Protein AF-A0A956D311-F1 (afdb_monomer_lite)

Foldseek 3Di:
DDDDDDDDDDDDDDDDDDDDDDDDDDPDDPPDPDDDDPDPPPDPPQPDPVNLVVLLVVLLVVLVCLQPDDPDDPPPPPDDDPVVVVVVVVVVVVVVVVVVVVVVPQDDQPVVLLVQQLVLLLVLLCVCLPPVNLVVLLVLLVVLLVVLLVVLLCCLLPVQVPPPPPDRDDDPDPLSVVLVVCVVCVVVVLVCLVPPDDPDVVVSVVVVVVSVVSSVVSSVVVVVVCVVVSVLLSVLSSVQSNCCSHPNCSVCSSVLSSQLCVQLVQSGPDPDSQAREAVSVVSSLSRNLSSVLSSCSVRRLVSSLVVQVVPDDDDPSVNVSSSRSNSSSSSSVSVVVVVQVSCVVVRRYDHDPCSPPNPVDD

Radius of gyration: 32.65 Å; chains: 1; bounding box: 110×87×73 Å

Sequence (362 aa):
MRQPPPPPSGKRRVPPPPPRGSIPRMPAPPPKPSQPPPEPSAGPLLVSTRGKLQVASAALALRREQVAATVRYYGADQQTNAELDAITAAVVAELQQLQLVGEERRASIVPDVEIELIQSLRELLEKLFSPKRRGFVERKIRDIQRRITQLFFNSELYYQLALESGRVESAEWPEQALYYAVKIHEQTILDELSTMPMADESIRERALDTWHAYTRRLRTDFLSRTTPELERLLGIYRDVLADFFFDGFGRGLGEFCWKVVKESRVAQGHELGYKIKSDRFPAFREAFDKHFLESLVFQVQEPITKRAAESDRFRDATSRFVSDPQIHSEICTVINDAVYDYLHGEGFLDLPSDWRHLLSRF

Secondary structure (DSSP, 8-state):
--PPPPPPPPPPPPPPPPP------PPPPPPPP-PPPPP-----TTSSHHHHHHHHHHHHHHHHHHHH-----TT--S---HHHHHHHHHHHHHHHHHHHHHGGG-----HHHHHHHHHHHHHHHHHHTSGGGHHHHHHHHHHHHHHHHHHHHHHHHHTTTS-TTS-PPPPSSHHHHHHHHHHHTHHHHHHHHHHS--S-HHHHHHHHHHHHHHHHHHHHHHHHHHHHHHHHHHHHHHHHHHHIIIIIHHHHHHHHHHHHHHHHTTTTT-SSTT-B-TTTHHHHHHHHHHHHHHHHHHHHHHHHHHHHHHSS---HHHHHHTT-HHHHHHHHHHHHHHHHHHHHHTTSBPPPTTTTTTTT--

Structure (mmCIF, N/CA/C/O backbone):
data_AF-A0A956D311-F1
#
_entry.id   AF-A0A956D311-F1
#
loop_
_atom_site.group_PDB
_atom_site.id
_atom_site.type_symbol
_atom_site.label_atom_id
_atom_site.label_alt_id
_atom_site.label_comp_id
_atom_site.label_asym_id
_atom_site.label_entity_id
_atom_site.label_seq_id
_atom_site.pdbx_PDB_ins_code
_atom_site.Cartn_x
_atom_site.Cartn_y
_atom_site.Cartn_z
_atom_site.occupancy
_atom_site.B_iso_or_equiv
_atom_site.auth_seq_id
_atom_site.auth_comp_id
_atom_site.auth_asym_id
_atom_site.auth_atom_id
_atom_site.pdbx_PDB_model_num
ATOM 1 N N . MET A 1 1 ? 70.443 60.168 -4.298 1.00 42.84 1 MET A N 1
ATOM 2 C CA . MET A 1 1 ? 69.852 60.211 -5.652 1.00 42.84 1 MET A CA 1
ATOM 3 C C . MET A 1 1 ? 68.556 59.412 -5.631 1.00 42.84 1 MET A C 1
ATOM 5 O O . MET A 1 1 ? 68.607 58.210 -5.416 1.00 42.84 1 MET A O 1
ATOM 9 N N . ARG A 1 2 ? 67.404 60.086 -5.721 1.00 42.28 2 ARG A N 1
ATOM 10 C CA . ARG A 1 2 ? 66.056 59.492 -5.734 1.00 42.28 2 ARG A CA 1
ATOM 11 C C . ARG A 1 2 ? 65.357 59.980 -7.007 1.00 42.28 2 ARG A C 1
ATOM 13 O O . ARG A 1 2 ? 65.344 61.184 -7.246 1.00 42.28 2 ARG A O 1
ATOM 20 N N . GLN A 1 3 ? 64.865 59.053 -7.827 1.00 52.38 3 GLN A N 1
ATOM 21 C CA . GLN A 1 3 ? 64.168 59.328 -9.089 1.00 52.38 3 GLN A CA 1
ATOM 22 C C . GLN A 1 3 ? 62.718 59.790 -8.836 1.00 52.38 3 GLN A C 1
ATOM 24 O O . GLN A 1 3 ? 62.035 59.163 -8.023 1.00 52.38 3 GLN A O 1
ATOM 29 N N . PRO A 1 4 ? 62.232 60.839 -9.525 1.00 65.75 4 PRO A N 1
ATOM 30 C CA . PRO A 1 4 ? 60.811 61.176 -9.612 1.00 65.75 4 PRO A CA 1
ATOM 31 C C . PRO A 1 4 ? 60.117 60.562 -10.859 1.00 65.75 4 PRO A C 1
ATOM 33 O O . PRO A 1 4 ? 60.798 60.111 -11.782 1.00 65.75 4 PRO A O 1
ATOM 36 N N . PRO A 1 5 ? 58.768 60.496 -10.861 1.00 65.56 5 PRO A N 1
ATOM 37 C CA . PRO A 1 5 ? 57.965 59.511 -11.603 1.00 65.56 5 PRO A CA 1
ATOM 38 C C . PRO A 1 5 ? 57.588 59.916 -13.046 1.00 65.56 5 PRO A C 1
ATOM 40 O O . PRO A 1 5 ? 57.641 61.100 -13.385 1.00 65.56 5 PRO A O 1
ATOM 43 N N . PRO A 1 6 ? 57.147 58.957 -13.891 1.00 69.88 6 PRO A N 1
ATOM 44 C CA . PRO A 1 6 ? 56.675 59.240 -15.246 1.00 69.88 6 PRO A CA 1
ATOM 45 C C . PRO A 1 6 ? 55.213 59.759 -15.303 1.00 69.88 6 PRO A C 1
ATOM 47 O O . PRO A 1 6 ? 54.388 59.379 -14.468 1.00 69.88 6 PRO A O 1
ATOM 50 N N . PRO A 1 7 ? 54.878 60.610 -16.299 1.00 68.50 7 PRO A N 1
ATOM 51 C CA . PRO A 1 7 ? 53.566 61.251 -16.468 1.00 68.50 7 PRO A CA 1
ATOM 52 C C . PRO A 1 7 ? 52.492 60.364 -17.149 1.00 68.50 7 PRO A C 1
ATOM 54 O O . PRO A 1 7 ? 52.823 59.366 -17.792 1.00 68.50 7 PRO A O 1
ATOM 57 N N . PRO A 1 8 ? 51.195 60.731 -17.029 1.00 58.88 8 PRO A N 1
ATOM 58 C CA . PRO A 1 8 ? 50.058 59.875 -17.377 1.00 58.88 8 PRO A CA 1
ATOM 59 C C . PRO A 1 8 ? 49.783 59.746 -18.884 1.00 58.88 8 PRO A C 1
ATOM 61 O O . PRO A 1 8 ? 49.902 60.691 -19.663 1.00 58.88 8 PRO A O 1
ATOM 64 N N . SER A 1 9 ? 49.344 58.547 -19.269 1.00 55.06 9 SER A N 1
ATOM 65 C CA . SER A 1 9 ? 49.035 58.115 -20.633 1.00 55.06 9 SER A CA 1
ATOM 66 C C . SER A 1 9 ? 47.827 58.852 -21.229 1.00 55.06 9 SER A C 1
ATOM 68 O O . SER A 1 9 ? 46.716 58.813 -20.701 1.00 55.06 9 SER A O 1
ATOM 70 N N . GLY A 1 10 ? 48.057 59.517 -22.363 1.00 45.81 10 GLY A N 1
ATOM 71 C CA . GLY A 1 10 ? 47.062 60.275 -23.115 1.00 45.81 10 GLY A CA 1
ATOM 72 C C . GLY A 1 10 ? 46.008 59.412 -23.819 1.00 45.81 10 GLY A C 1
ATOM 73 O O . GLY A 1 10 ? 46.288 58.351 -24.375 1.00 45.81 10 GLY A O 1
ATOM 74 N N . LYS A 1 11 ? 44.778 59.934 -23.822 1.00 42.53 11 LYS A N 1
ATOM 75 C CA . LYS A 1 11 ? 43.581 59.420 -24.499 1.00 42.53 11 LYS A CA 1
ATOM 76 C C . LYS A 1 11 ? 43.788 59.369 -26.023 1.00 42.53 11 LYS A C 1
ATOM 78 O O . LYS A 1 11 ? 43.946 60.414 -26.654 1.00 42.53 11 LYS A O 1
ATOM 83 N N . ARG A 1 12 ? 43.719 58.180 -26.634 1.00 44.22 12 ARG A N 1
ATOM 84 C CA . ARG A 1 12 ? 43.615 58.024 -28.098 1.00 44.22 12 ARG A CA 1
ATOM 85 C C . ARG A 1 12 ? 42.151 58.120 -28.538 1.00 44.22 12 ARG A C 1
ATOM 87 O O . ARG A 1 12 ? 41.299 57.378 -28.062 1.00 44.22 12 ARG A O 1
ATOM 94 N N . ARG A 1 13 ? 41.889 59.067 -29.444 1.00 44.75 13 ARG A N 1
ATOM 95 C CA . ARG A 1 13 ? 40.615 59.296 -30.142 1.00 44.75 13 ARG A CA 1
ATOM 96 C C . ARG A 1 13 ? 40.319 58.152 -31.121 1.00 44.75 13 ARG A C 1
ATOM 98 O O . ARG A 1 13 ? 41.200 57.765 -31.883 1.00 44.75 13 ARG A O 1
ATOM 105 N N . VAL A 1 14 ? 39.074 57.682 -31.128 1.00 59.88 14 VAL A N 1
ATOM 106 C CA . VAL A 1 14 ? 38.505 56.772 -32.138 1.00 59.88 14 VAL A CA 1
ATOM 107 C C . VAL A 1 14 ? 37.808 57.623 -33.221 1.00 59.88 14 VAL A C 1
ATOM 109 O O . VAL A 1 14 ? 37.164 58.611 -32.859 1.00 59.88 14 VAL A O 1
ATOM 112 N N . PRO A 1 15 ? 37.960 57.315 -34.525 1.00 61.69 15 PRO A N 1
ATOM 113 C CA . PRO A 1 15 ? 37.372 58.093 -35.621 1.00 61.69 15 PRO A CA 1
ATOM 114 C C . PRO A 1 15 ? 35.848 57.886 -35.777 1.00 61.69 15 PRO A C 1
ATOM 116 O O . PRO A 1 15 ? 35.324 56.855 -35.352 1.00 61.69 15 PRO A O 1
ATOM 119 N N . PRO A 1 16 ? 35.128 58.855 -36.381 1.00 64.88 16 PRO A N 1
ATOM 120 C CA . PRO A 1 16 ? 33.672 58.816 -36.530 1.00 64.88 16 PRO A CA 1
ATOM 121 C C . PRO A 1 16 ? 33.200 57.857 -37.646 1.00 64.88 16 PRO A C 1
ATOM 123 O O . PRO A 1 16 ? 33.918 57.659 -38.628 1.00 64.88 16 PRO A O 1
ATOM 126 N N . PRO A 1 17 ? 31.984 57.286 -37.528 1.00 62.75 17 PRO A N 1
ATOM 127 C CA . PRO A 1 17 ? 31.410 56.385 -38.526 1.00 62.75 17 PRO A CA 1
ATOM 128 C C . PRO A 1 17 ? 30.839 57.122 -39.762 1.00 62.75 17 PRO A C 1
ATOM 130 O O . PRO A 1 17 ? 30.476 58.298 -39.664 1.00 62.75 17 PRO A O 1
ATOM 133 N N . PRO A 1 18 ? 30.735 56.438 -40.921 1.00 62.19 18 PRO A N 1
ATOM 134 C CA . PRO A 1 18 ? 30.270 57.011 -42.188 1.00 62.19 18 PRO A CA 1
ATOM 135 C C . PRO A 1 18 ? 28.744 57.270 -42.256 1.00 62.19 18 PRO A C 1
ATOM 137 O O . PRO A 1 18 ? 27.991 56.796 -41.400 1.00 62.19 18 PRO A O 1
ATOM 140 N N . PRO A 1 19 ? 28.267 58.027 -43.271 1.00 48.47 19 PRO A N 1
ATOM 141 C CA . PRO A 1 19 ? 26.902 58.553 -43.345 1.00 48.47 19 PRO A CA 1
ATOM 142 C C . PRO A 1 19 ? 25.836 57.486 -43.635 1.00 48.47 19 PRO A C 1
ATOM 144 O O . PRO A 1 19 ? 26.050 56.549 -44.402 1.00 48.47 19 PRO A O 1
ATOM 147 N N . ARG A 1 20 ? 24.648 57.687 -43.049 1.00 45.69 20 ARG A N 1
ATOM 148 C CA . ARG A 1 20 ? 23.442 56.859 -43.209 1.00 45.69 20 ARG A CA 1
ATOM 149 C C . ARG A 1 20 ? 22.930 56.870 -44.654 1.00 45.69 20 ARG A C 1
ATOM 151 O O . ARG A 1 20 ? 22.361 57.864 -45.096 1.00 45.69 20 ARG A O 1
ATOM 158 N N . GLY A 1 21 ? 23.051 55.734 -45.336 1.00 38.62 21 GLY A N 1
ATOM 159 C CA . GLY A 1 21 ? 22.225 55.407 -46.496 1.00 38.62 21 GLY A CA 1
ATOM 160 C C . GLY A 1 21 ? 20.787 55.111 -46.061 1.00 38.62 21 GLY A C 1
ATOM 161 O O . GLY A 1 21 ? 20.548 54.338 -45.133 1.00 38.62 21 GLY A O 1
ATOM 162 N N . SER A 1 22 ? 19.833 55.765 -46.710 1.00 46.62 22 SER A N 1
ATOM 163 C CA . SER A 1 22 ? 18.390 55.584 -46.569 1.00 46.62 22 SER A CA 1
ATOM 164 C C . SER A 1 22 ? 17.959 54.220 -47.117 1.00 46.62 22 SER A C 1
ATOM 166 O O . SER A 1 22 ? 17.864 54.023 -48.326 1.00 46.62 22 SER A O 1
ATOM 168 N N . ILE A 1 23 ? 17.677 53.277 -46.216 1.00 47.16 23 ILE A N 1
ATOM 169 C CA . ILE A 1 23 ? 17.056 51.988 -46.549 1.00 47.16 23 ILE A CA 1
ATOM 170 C C . ILE A 1 23 ? 15.525 52.186 -46.597 1.00 47.16 23 ILE A C 1
ATOM 172 O O . ILE A 1 23 ? 14.978 52.830 -45.694 1.00 47.16 23 ILE A O 1
ATOM 176 N N . PRO A 1 24 ? 14.814 51.658 -47.613 1.00 41.78 24 PRO A N 1
ATOM 177 C CA . PRO A 1 24 ? 13.357 51.716 -47.693 1.00 41.78 24 PRO A CA 1
ATOM 178 C C . PRO A 1 24 ? 12.693 51.078 -46.465 1.00 41.78 24 PRO A C 1
ATOM 180 O O . PRO A 1 24 ? 13.077 49.993 -46.031 1.00 41.78 24 PRO A O 1
ATOM 183 N N . ARG A 1 25 ? 11.675 51.752 -45.914 1.00 44.81 25 ARG A N 1
ATOM 184 C CA . ARG A 1 25 ? 10.810 51.246 -44.835 1.00 44.81 25 ARG A CA 1
ATOM 185 C C . ARG A 1 25 ? 10.210 49.896 -45.249 1.00 44.81 25 ARG A C 1
ATOM 187 O O . ARG A 1 25 ? 9.309 49.857 -46.083 1.00 44.81 25 ARG A O 1
ATOM 194 N N . MET A 1 26 ? 10.675 48.807 -44.642 1.00 43.97 26 MET A N 1
ATOM 195 C CA . MET A 1 26 ? 9.924 47.552 -44.633 1.00 43.97 26 MET A CA 1
ATOM 196 C C . MET A 1 26 ? 8.645 47.730 -43.794 1.00 43.97 26 MET A C 1
ATOM 198 O O . MET A 1 26 ? 8.675 48.457 -42.793 1.00 43.97 26 MET A O 1
ATOM 202 N N . PRO A 1 27 ? 7.525 47.092 -44.174 1.00 50.19 27 PRO A N 1
ATOM 203 C CA . PRO A 1 27 ? 6.330 47.056 -43.342 1.00 50.19 27 PRO A CA 1
ATOM 204 C C . PRO A 1 27 ? 6.633 46.348 -42.014 1.00 50.19 27 PRO A C 1
ATOM 206 O O . PRO A 1 27 ? 7.456 45.434 -41.955 1.00 50.19 27 PRO A O 1
ATOM 209 N N . ALA A 1 28 ? 5.992 46.813 -40.939 1.00 51.72 28 ALA A N 1
ATOM 210 C CA . ALA A 1 28 ? 6.166 46.266 -39.599 1.00 51.72 28 ALA A CA 1
ATOM 211 C C . ALA A 1 28 ? 5.891 44.748 -39.579 1.00 51.72 28 ALA A C 1
ATOM 213 O O . ALA A 1 28 ? 4.950 44.301 -40.242 1.00 51.72 28 ALA A O 1
ATOM 214 N N . PRO A 1 29 ? 6.669 43.950 -38.825 1.00 50.81 29 PRO A N 1
ATOM 215 C CA . PRO A 1 29 ? 6.334 42.550 -38.616 1.00 50.81 29 PRO A CA 1
ATOM 216 C C . PRO A 1 29 ? 4.974 42.447 -37.904 1.00 50.81 29 PRO A C 1
ATOM 218 O O . PRO A 1 29 ? 4.658 43.310 -37.076 1.00 50.81 29 PRO A O 1
ATOM 221 N N . PRO A 1 30 ? 4.164 41.417 -38.207 1.00 57.75 30 PRO A N 1
ATOM 222 C CA . PRO A 1 30 ? 2.898 41.201 -37.519 1.00 57.75 30 PRO A CA 1
ATOM 223 C C . PRO A 1 30 ? 3.132 41.070 -36.004 1.00 57.75 30 PRO A C 1
ATOM 225 O O . PRO A 1 30 ? 4.201 40.605 -35.586 1.00 57.75 30 PRO A O 1
ATOM 228 N N . PRO A 1 31 ? 2.163 41.489 -35.167 1.00 46.50 31 PRO A N 1
ATOM 229 C CA . PRO A 1 31 ? 2.279 41.358 -33.722 1.00 46.50 31 PRO A CA 1
ATOM 230 C C . PRO A 1 31 ? 2.568 39.896 -33.374 1.00 46.50 31 PRO A C 1
ATOM 232 O O . PRO A 1 31 ? 1.908 38.987 -33.880 1.00 46.50 31 PRO A O 1
ATOM 235 N N . LYS A 1 32 ? 3.586 39.675 -32.531 1.00 45.19 32 LYS A N 1
ATOM 236 C CA . LYS A 1 32 ? 3.871 38.349 -31.972 1.00 45.19 32 LYS A CA 1
ATOM 237 C C . LYS A 1 32 ? 2.566 37.789 -31.391 1.00 45.19 32 LYS A C 1
ATOM 239 O O . LYS A 1 32 ? 1.888 38.542 -30.687 1.00 45.19 32 LYS A O 1
ATOM 244 N N . PRO A 1 33 ? 2.221 36.513 -31.646 1.00 42.72 33 PRO A N 1
ATOM 245 C CA . PRO A 1 33 ? 1.111 35.876 -30.958 1.00 42.72 33 PRO A CA 1
ATOM 246 C C . PRO A 1 33 ? 1.317 36.070 -29.461 1.00 42.72 33 PRO A C 1
ATOM 248 O O . PRO A 1 33 ? 2.409 35.799 -28.951 1.00 42.72 33 PRO A O 1
ATOM 251 N N . SER A 1 34 ? 0.299 36.602 -28.791 1.00 42.94 34 SER A N 1
ATOM 252 C CA . SER A 1 34 ? 0.241 36.713 -27.341 1.00 42.94 34 SER A CA 1
ATOM 253 C C . SER A 1 34 ? 0.685 35.377 -26.763 1.00 42.94 34 SER A C 1
ATOM 255 O O . SER A 1 34 ? 0.052 34.356 -27.039 1.00 42.94 34 SER A O 1
ATOM 257 N N . GLN A 1 35 ? 1.801 35.363 -26.029 1.00 42.56 35 GLN A N 1
ATOM 258 C CA . GLN A 1 35 ? 2.162 34.180 -25.261 1.00 42.56 35 GLN A CA 1
ATOM 259 C C . GLN A 1 35 ? 0.936 33.818 -24.415 1.00 42.56 35 GLN A C 1
ATOM 261 O O . GLN A 1 35 ? 0.403 34.709 -23.740 1.00 42.56 35 GLN A O 1
ATOM 266 N N . PRO A 1 36 ? 0.447 32.567 -24.478 1.00 46.00 36 PRO A N 1
ATOM 267 C CA . PRO A 1 36 ? -0.538 32.118 -23.513 1.00 46.00 36 PRO A CA 1
ATOM 268 C C . PRO A 1 36 ? 0.027 32.380 -22.110 1.00 46.00 36 PRO A C 1
ATOM 270 O O . PRO A 1 36 ? 1.253 32.348 -21.934 1.00 46.00 36 PRO A O 1
ATOM 273 N N . PRO A 1 37 ? -0.836 32.715 -21.132 1.00 44.25 37 PRO A N 1
ATOM 274 C CA . PRO A 1 37 ? -0.391 32.933 -19.763 1.00 44.25 37 PRO A CA 1
ATOM 275 C C . PRO A 1 37 ? 0.499 31.758 -19.347 1.00 44.25 37 PRO A C 1
ATOM 277 O O . PRO A 1 37 ? 0.196 30.631 -19.748 1.00 44.25 37 PRO A O 1
ATOM 280 N N . PRO A 1 38 ? 1.600 32.005 -18.612 1.00 40.41 38 PRO A N 1
ATOM 281 C CA . PRO A 1 38 ? 2.460 30.925 -18.163 1.00 40.41 38 PRO A CA 1
ATOM 282 C C . PRO A 1 38 ? 1.574 29.884 -17.488 1.00 40.41 38 PRO A C 1
ATOM 284 O O . PRO A 1 38 ? 0.851 30.203 -16.539 1.00 40.41 38 PRO A O 1
ATOM 287 N N . GLU A 1 39 ? 1.587 28.667 -18.036 1.00 45.22 39 GLU A N 1
ATOM 288 C CA . GLU A 1 39 ? 1.006 27.516 -17.365 1.00 45.22 39 GLU A CA 1
ATOM 289 C C . GLU A 1 39 ? 1.539 27.520 -15.931 1.00 45.22 39 GLU A C 1
ATOM 291 O O . GLU A 1 39 ? 2.726 27.813 -15.723 1.00 45.22 39 GLU A O 1
ATOM 296 N N . PRO A 1 40 ? 0.675 27.290 -14.928 1.00 39.81 40 PRO A N 1
ATOM 297 C CA . PRO A 1 40 ? 1.118 27.268 -13.552 1.00 39.81 40 PRO A CA 1
ATOM 298 C C . PRO A 1 40 ? 2.244 26.247 -13.458 1.00 39.81 40 PRO A C 1
ATOM 300 O O . PRO A 1 40 ? 2.045 25.062 -13.719 1.00 39.81 40 PRO A O 1
ATOM 303 N N . SER A 1 41 ? 3.436 26.750 -13.132 1.00 38.31 41 SER A N 1
ATOM 304 C CA . SER A 1 41 ? 4.603 25.945 -12.815 1.00 38.31 41 SER A CA 1
ATOM 305 C C . SER A 1 41 ? 4.142 24.797 -11.925 1.00 38.31 41 SER A C 1
ATOM 307 O O . SER A 1 41 ? 3.517 25.045 -10.888 1.00 38.31 41 SER A O 1
ATOM 309 N N . ALA A 1 42 ? 4.386 23.562 -12.361 1.00 40.62 42 ALA A N 1
ATOM 310 C CA . ALA A 1 42 ? 4.113 22.351 -11.605 1.00 40.62 42 ALA A CA 1
ATOM 311 C C . ALA A 1 42 ? 5.053 22.297 -10.387 1.00 40.62 42 ALA A C 1
ATOM 313 O O . ALA A 1 42 ? 5.994 21.516 -10.323 1.00 40.62 42 ALA A O 1
ATOM 314 N N . GLY A 1 43 ? 4.826 23.191 -9.427 1.00 39.53 43 GLY A N 1
ATOM 315 C CA . GLY A 1 43 ? 5.274 23.026 -8.057 1.00 39.53 43 GLY A CA 1
ATOM 316 C C . GLY A 1 43 ? 4.446 21.930 -7.382 1.00 39.53 43 GLY A C 1
ATOM 317 O O . GLY A 1 43 ? 3.381 21.565 -7.886 1.00 39.53 43 GLY A O 1
ATOM 318 N N . PRO A 1 44 ? 4.905 21.389 -6.243 1.00 44.81 44 PRO A N 1
ATOM 319 C CA . PRO A 1 44 ? 4.249 20.265 -5.591 1.00 44.81 44 PRO A CA 1
ATOM 320 C C . PRO A 1 44 ? 2.819 20.655 -5.190 1.00 44.81 44 PRO A C 1
ATOM 322 O O . PRO A 1 44 ? 2.593 21.399 -4.237 1.00 44.81 44 PRO A O 1
ATOM 325 N N . LEU A 1 45 ? 1.840 20.134 -5.931 1.00 47.09 45 LEU A N 1
ATOM 326 C CA . LEU A 1 45 ? 0.402 20.412 -5.816 1.00 47.09 45 LEU A CA 1
ATOM 327 C C . LEU A 1 45 ? -0.238 19.932 -4.491 1.00 47.09 45 LEU A C 1
ATOM 329 O O . LEU A 1 45 ? -1.449 20.041 -4.305 1.00 47.09 45 LEU A O 1
ATOM 333 N N . LEU A 1 46 ? 0.543 19.406 -3.544 1.00 52.78 46 LEU A N 1
ATOM 334 C CA . LEU A 1 46 ? 0.050 18.479 -2.514 1.00 52.78 46 LEU A CA 1
ATOM 335 C C . LEU A 1 46 ? -0.035 19.041 -1.098 1.00 52.78 46 LEU A C 1
ATOM 337 O O . LEU A 1 46 ? -0.406 18.318 -0.176 1.00 52.78 46 LEU A O 1
ATOM 341 N N . VAL A 1 47 ? 0.258 20.326 -0.902 1.00 57.34 47 VAL A N 1
ATOM 342 C CA . VAL A 1 47 ? 0.217 20.924 0.446 1.00 57.34 47 VAL A CA 1
ATOM 343 C C . VAL A 1 47 ? -1.174 21.481 0.796 1.00 57.34 47 VAL A C 1
ATOM 345 O O . VAL A 1 47 ? -1.468 21.747 1.957 1.00 57.34 47 VAL A O 1
ATOM 348 N N . SER A 1 48 ? -2.088 21.618 -0.173 1.00 75.88 48 SER A N 1
ATOM 349 C CA . SER A 1 48 ? -3.441 22.124 0.108 1.00 75.88 48 SER A CA 1
ATOM 350 C C . SER A 1 48 ? -4.371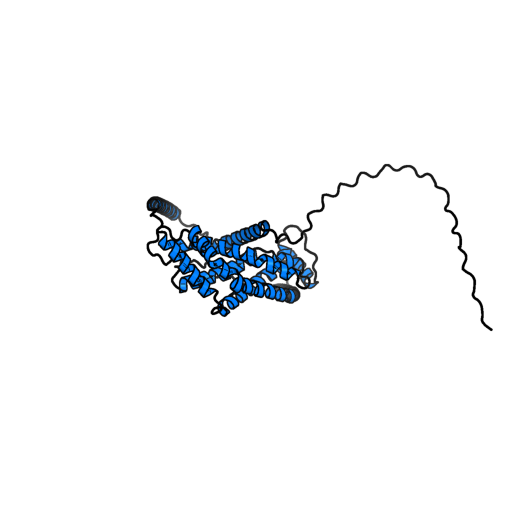 21.040 0.672 1.00 75.88 48 SER A C 1
ATOM 352 O O . SER A 1 48 ? -4.359 19.896 0.217 1.00 75.88 48 SER A O 1
ATOM 354 N N . THR A 1 49 ? -5.258 21.409 1.606 1.00 75.12 49 THR A N 1
ATOM 355 C CA . THR A 1 49 ? -6.317 20.526 2.142 1.00 75.12 49 THR A CA 1
ATOM 356 C C . THR A 1 49 ? -7.151 19.886 1.030 1.00 75.12 49 THR A C 1
ATOM 358 O O . THR A 1 49 ? -7.486 18.707 1.099 1.00 75.12 49 THR A O 1
ATOM 361 N N . ARG A 1 50 ? -7.442 20.645 -0.036 1.00 73.12 50 ARG A N 1
ATOM 362 C CA . ARG A 1 50 ? -8.163 20.149 -1.216 1.00 73.12 50 ARG A CA 1
ATOM 363 C C . ARG A 1 50 ? -7.378 19.059 -1.952 1.00 73.12 50 ARG A C 1
ATOM 365 O O . ARG A 1 50 ? -7.978 18.069 -2.351 1.00 73.12 50 ARG A O 1
ATOM 372 N N . GLY A 1 51 ? -6.063 19.222 -2.096 1.00 72.56 51 GLY A N 1
ATOM 373 C CA . GLY A 1 51 ? -5.187 18.209 -2.689 1.00 72.56 51 GLY A CA 1
ATOM 374 C C . GLY A 1 51 ? -5.144 16.926 -1.857 1.00 72.56 51 GLY A C 1
ATOM 375 O O . GLY A 1 51 ? -5.322 15.841 -2.400 1.00 72.56 51 GLY A O 1
ATOM 376 N N . LYS A 1 52 ? -5.024 17.041 -0.527 1.00 77.38 52 LYS A N 1
ATOM 377 C CA . LYS A 1 52 ? -5.067 15.880 0.384 1.00 77.38 52 LYS A CA 1
ATOM 378 C C . LYS A 1 52 ? -6.386 15.102 0.267 1.00 77.38 52 LYS A C 1
ATOM 380 O O . LYS A 1 52 ? -6.363 13.878 0.188 1.00 77.38 52 LYS A O 1
ATOM 385 N N . LEU A 1 53 ? -7.524 15.798 0.170 1.00 80.88 53 LEU A N 1
ATOM 386 C CA . LEU A 1 53 ? -8.828 15.158 -0.053 1.00 80.88 53 LEU A CA 1
ATOM 387 C C . LEU A 1 53 ? -8.906 14.428 -1.400 1.00 80.88 53 LEU A C 1
ATOM 389 O O . LEU A 1 53 ? -9.468 13.341 -1.459 1.00 80.88 53 LEU A O 1
ATOM 393 N N . GLN A 1 54 ? -8.327 14.991 -2.464 1.00 80.38 54 GLN A N 1
ATOM 394 C CA . GLN A 1 54 ? -8.286 14.340 -3.779 1.00 80.38 54 GLN A CA 1
ATOM 395 C C . GLN A 1 54 ? -7.438 13.062 -3.764 1.00 80.38 54 GLN A C 1
ATOM 397 O O . GLN A 1 54 ? -7.855 12.043 -4.315 1.00 80.38 54 GLN A O 1
ATOM 402 N N . VAL A 1 55 ? -6.281 13.089 -3.093 1.00 77.25 55 VAL A N 1
ATOM 403 C CA . VAL A 1 55 ? -5.433 11.899 -2.916 1.00 77.25 55 VAL A CA 1
ATOM 404 C C . VAL A 1 55 ? -6.170 10.838 -2.106 1.00 77.25 55 VAL A C 1
ATOM 406 O O . VAL A 1 55 ? -6.231 9.688 -2.532 1.00 77.25 55 VAL A O 1
ATOM 409 N N . ALA A 1 56 ? -6.794 11.221 -0.987 1.00 77.44 56 ALA A N 1
ATOM 410 C CA . ALA A 1 56 ? -7.589 10.303 -0.177 1.00 77.44 56 ALA A CA 1
ATOM 411 C C . ALA A 1 56 ? -8.748 9.692 -0.981 1.00 77.44 56 ALA A C 1
ATOM 413 O O . ALA A 1 56 ? -8.953 8.481 -0.933 1.00 77.44 56 ALA A O 1
ATOM 414 N N . SER A 1 57 ? -9.461 10.491 -1.785 1.00 78.75 57 SER A N 1
ATOM 415 C CA . SER A 1 57 ? -10.555 9.984 -2.620 1.00 78.75 57 SER A CA 1
ATOM 416 C C . SER A 1 57 ? -10.075 9.025 -3.709 1.00 78.75 57 SER A C 1
ATOM 418 O O . SER A 1 57 ? -10.717 8.004 -3.942 1.00 78.75 57 SER A O 1
ATOM 420 N N . ALA A 1 58 ? -8.941 9.323 -4.352 1.00 79.06 58 ALA A N 1
ATOM 421 C CA . ALA A 1 58 ? -8.360 8.461 -5.377 1.00 79.06 58 ALA A CA 1
ATOM 422 C C . ALA A 1 58 ? -7.857 7.140 -4.775 1.00 79.06 58 ALA A C 1
ATOM 424 O O . ALA A 1 58 ? -8.168 6.066 -5.284 1.00 79.06 58 ALA A O 1
ATOM 425 N N . ALA A 1 59 ? -7.157 7.205 -3.639 1.00 77.62 59 ALA A N 1
ATOM 426 C CA . ALA A 1 59 ? -6.688 6.025 -2.922 1.00 77.62 59 ALA A CA 1
ATOM 427 C C . ALA A 1 59 ? -7.854 5.152 -2.418 1.00 77.62 59 ALA A C 1
ATOM 429 O O . ALA A 1 59 ? -7.752 3.923 -2.435 1.00 77.62 59 ALA A O 1
ATOM 430 N N . LEU A 1 60 ? -8.980 5.767 -2.025 1.00 79.62 60 LEU A N 1
ATOM 431 C CA . LEU A 1 60 ? -10.193 5.046 -1.633 1.00 79.62 60 LEU A CA 1
ATOM 432 C C . LEU A 1 60 ? -10.865 4.367 -2.818 1.00 79.62 60 LEU A C 1
ATOM 434 O O . LEU A 1 60 ? -11.343 3.245 -2.673 1.00 79.62 60 LEU A O 1
ATOM 438 N N . ALA A 1 61 ? -10.908 5.026 -3.976 1.00 82.00 61 ALA A N 1
ATOM 439 C CA . ALA A 1 61 ? -11.420 4.419 -5.197 1.00 82.00 61 ALA A CA 1
ATOM 440 C C . ALA A 1 61 ? -10.600 3.174 -5.567 1.00 82.00 61 ALA A C 1
ATOM 442 O O . ALA A 1 61 ? -11.187 2.112 -5.748 1.00 82.00 61 ALA A O 1
ATOM 443 N N . LEU A 1 62 ? -9.265 3.275 -5.542 1.00 81.12 62 LEU A N 1
ATOM 444 C CA . LEU A 1 62 ? -8.367 2.135 -5.754 1.00 81.12 62 LEU A CA 1
ATOM 445 C C . LEU A 1 62 ? -8.599 1.028 -4.724 1.00 81.12 62 LEU A C 1
ATOM 447 O O . LEU A 1 62 ? -8.683 -0.138 -5.087 1.00 81.12 62 LEU A O 1
ATOM 451 N N . ARG A 1 63 ? -8.767 1.373 -3.442 1.00 78.88 63 ARG A N 1
ATOM 452 C CA . ARG A 1 63 ? -9.035 0.377 -2.394 1.00 78.88 63 ARG A CA 1
ATOM 453 C C . ARG A 1 63 ? -10.373 -0.327 -2.618 1.00 78.88 63 ARG A C 1
ATOM 455 O O . ARG A 1 63 ? -10.449 -1.542 -2.475 1.00 78.88 63 ARG A O 1
ATOM 462 N N . ARG A 1 64 ? -11.428 0.407 -2.976 1.00 81.25 64 ARG A N 1
ATOM 463 C CA . ARG A 1 64 ? -12.742 -0.174 -3.292 1.00 81.25 64 ARG A CA 1
ATOM 464 C C . ARG A 1 64 ? -12.678 -1.064 -4.523 1.00 81.25 64 ARG A C 1
ATOM 466 O O . ARG A 1 64 ? -13.252 -2.144 -4.495 1.00 81.25 64 ARG A O 1
ATOM 473 N N . GLU A 1 65 ? -11.978 -0.626 -5.566 1.00 80.31 65 GLU A N 1
ATOM 474 C CA . GLU A 1 65 ? -11.752 -1.424 -6.768 1.00 80.31 65 GLU A CA 1
ATOM 475 C C . GLU A 1 65 ? -11.005 -2.704 -6.428 1.00 80.31 65 GLU A C 1
ATOM 477 O O . GLU A 1 65 ? -11.473 -3.765 -6.819 1.00 80.31 65 GLU A O 1
ATOM 482 N N . GLN A 1 66 ? -9.918 -2.614 -5.651 1.00 73.00 66 GLN A N 1
ATOM 483 C CA . GLN A 1 66 ? -9.217 -3.779 -5.130 1.00 73.00 66 GLN A CA 1
ATOM 484 C C . GLN A 1 66 ? -10.245 -4.705 -4.489 1.00 73.00 66 GLN A C 1
ATOM 486 O O . GLN A 1 66 ? -10.461 -5.775 -5.036 1.00 73.00 66 GLN A O 1
ATOM 491 N N . VAL A 1 67 ? -10.947 -4.271 -3.432 1.00 71.19 67 VAL A N 1
ATOM 492 C CA . VAL A 1 67 ? -11.935 -5.080 -2.684 1.00 71.19 67 VAL A CA 1
ATOM 493 C C . VAL A 1 67 ? -13.028 -5.692 -3.571 1.00 71.19 67 VAL A C 1
ATOM 495 O O . VAL A 1 67 ? -13.436 -6.825 -3.330 1.00 71.19 67 VAL A O 1
ATOM 498 N N . ALA A 1 68 ? -13.501 -4.969 -4.586 1.00 69.94 68 ALA A N 1
ATOM 499 C CA . ALA A 1 68 ? -14.544 -5.427 -5.501 1.00 69.94 68 ALA A CA 1
ATOM 500 C C . ALA A 1 68 ? -14.016 -6.302 -6.656 1.00 69.94 68 ALA A C 1
ATOM 502 O O . ALA A 1 68 ? -14.806 -6.980 -7.323 1.00 69.94 68 ALA A O 1
ATOM 503 N N . ALA A 1 69 ? -12.707 -6.292 -6.928 1.00 54.59 69 ALA A N 1
ATOM 504 C CA . ALA A 1 69 ? -12.117 -6.977 -8.067 1.00 54.59 69 ALA A CA 1
ATOM 505 C C . ALA A 1 69 ? -12.265 -8.496 -7.921 1.00 54.59 69 ALA A C 1
ATOM 507 O O . ALA A 1 69 ? -11.551 -9.174 -7.182 1.00 54.59 69 ALA A O 1
ATOM 508 N N . THR A 1 70 ? -13.202 -9.045 -8.689 1.00 50.66 70 THR A N 1
ATOM 509 C CA . THR A 1 70 ? -13.430 -10.485 -8.781 1.00 50.66 70 THR A CA 1
ATOM 510 C C . THR A 1 70 ? -12.507 -11.071 -9.848 1.00 50.66 70 THR A C 1
ATOM 512 O O . THR A 1 70 ? -12.532 -10.644 -11.004 1.00 50.66 70 THR A O 1
ATOM 515 N N . VAL A 1 71 ? -11.703 -12.079 -9.496 1.00 46.69 71 VAL A N 1
ATOM 516 C CA . VAL A 1 71 ? -10.918 -12.842 -10.478 1.00 46.69 71 VAL A CA 1
ATOM 517 C C . VAL A 1 71 ? -11.876 -13.676 -11.328 1.00 46.69 71 VAL A C 1
ATOM 519 O O . VAL A 1 71 ? -12.260 -14.780 -10.952 1.00 46.69 71 VAL A O 1
ATOM 522 N N . ARG A 1 72 ? -12.264 -13.150 -12.492 1.00 46.16 72 ARG A N 1
ATOM 523 C CA . ARG A 1 72 ? -12.896 -13.954 -13.541 1.00 46.16 72 ARG A CA 1
ATOM 524 C C . ARG A 1 72 ? -11.810 -14.753 -14.256 1.00 46.16 72 ARG A C 1
ATOM 526 O O . ARG A 1 72 ? -10.950 -14.182 -14.923 1.00 46.16 72 ARG A O 1
ATOM 533 N N . TYR A 1 73 ? -11.832 -16.072 -14.100 1.00 37.03 73 TYR A N 1
ATOM 534 C CA . TYR A 1 73 ? -11.078 -16.965 -14.975 1.00 37.03 73 TYR A CA 1
ATOM 535 C C . TYR A 1 73 ? -11.718 -16.915 -16.371 1.00 37.03 73 TYR A C 1
ATOM 537 O O . TYR A 1 73 ? -12.904 -17.214 -16.516 1.00 37.03 73 TYR A O 1
ATOM 545 N N . TYR A 1 74 ? -10.953 -16.517 -17.392 1.00 33.19 74 TYR A N 1
ATOM 546 C CA . TYR A 1 74 ? -11.380 -16.641 -18.789 1.00 33.19 74 TYR A CA 1
ATOM 547 C C . TYR A 1 74 ? -11.533 -18.134 -19.115 1.00 33.19 74 TYR A C 1
ATOM 549 O O . TYR A 1 74 ? -10.558 -18.882 -19.053 1.00 33.19 74 TYR A O 1
ATOM 557 N N . GLY A 1 75 ? -12.770 -18.560 -19.391 1.00 46.75 75 GLY A N 1
ATOM 558 C CA . GLY A 1 75 ? -13.158 -19.964 -19.586 1.00 46.75 75 GLY A CA 1
AT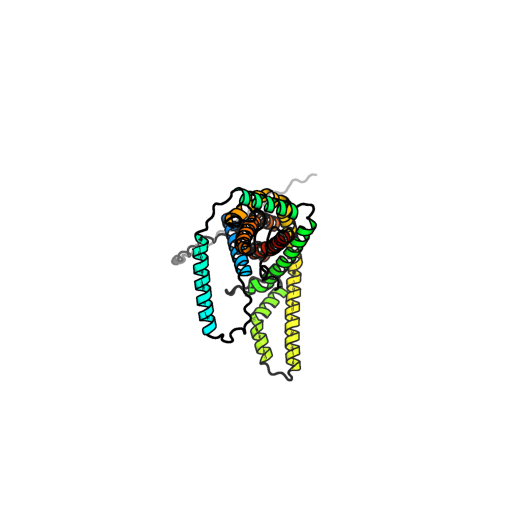OM 559 C C . GLY A 1 75 ? -14.415 -20.410 -18.825 1.00 46.75 75 GLY A C 1
ATOM 560 O O . GLY A 1 75 ? -14.830 -21.552 -18.983 1.00 46.75 75 GLY A O 1
ATOM 561 N N . ALA A 1 76 ? -15.038 -19.537 -18.024 1.00 40.56 76 ALA A N 1
ATOM 562 C CA . ALA A 1 76 ? -16.293 -19.835 -17.322 1.00 40.56 76 ALA A CA 1
ATOM 563 C C . ALA A 1 76 ? -17.563 -19.646 -18.182 1.00 40.56 76 ALA A C 1
ATOM 565 O O . ALA A 1 76 ? -18.651 -19.986 -17.728 1.00 40.56 76 ALA A O 1
ATOM 566 N N . ASP A 1 77 ? -17.438 -19.161 -19.424 1.00 49.38 77 ASP A N 1
ATOM 567 C CA . ASP A 1 77 ? -18.559 -18.936 -20.352 1.00 49.38 77 ASP A CA 1
ATOM 568 C C . ASP A 1 77 ? -19.048 -20.234 -21.034 1.00 49.38 77 ASP A C 1
ATOM 570 O O . ASP A 1 77 ? -19.444 -20.240 -22.202 1.00 49.38 77 ASP A O 1
ATOM 574 N N . GLN A 1 78 ? -19.039 -21.361 -20.316 1.00 45.84 78 GLN A N 1
ATOM 575 C CA . GLN A 1 78 ? -19.910 -22.474 -20.683 1.00 45.84 78 GLN A CA 1
ATOM 576 C C . GLN A 1 78 ? -21.324 -22.125 -20.219 1.00 45.84 78 GLN A C 1
ATOM 578 O O . GLN A 1 78 ? -21.587 -21.995 -19.027 1.00 45.84 78 GLN A O 1
ATOM 583 N N . GLN A 1 79 ? -22.210 -21.938 -21.198 1.00 49.91 79 GLN A N 1
ATOM 584 C CA . GLN A 1 79 ? -23.617 -21.580 -21.030 1.00 49.91 79 GLN A CA 1
ATOM 585 C C . GLN A 1 79 ? -24.288 -22.385 -19.907 1.00 49.91 79 GLN A C 1
ATOM 587 O O . GLN A 1 79 ? -24.470 -23.598 -20.022 1.00 49.91 79 GLN A O 1
ATOM 592 N N . THR A 1 80 ? -24.702 -21.699 -18.843 1.00 47.03 80 THR A N 1
ATOM 593 C CA . THR A 1 80 ? -25.627 -22.241 -17.848 1.00 47.03 80 THR A CA 1
ATOM 594 C C . THR A 1 80 ? -27.075 -22.006 -18.268 1.00 47.03 80 THR A C 1
ATOM 596 O O . THR A 1 80 ? -27.426 -21.002 -18.881 1.00 47.03 80 THR A O 1
ATOM 599 N N . ASN A 1 81 ? -27.890 -23.012 -17.966 1.00 58.19 81 ASN A N 1
ATOM 600 C CA . ASN A 1 81 ? -29.279 -23.214 -18.361 1.00 58.19 81 ASN A CA 1
ATOM 601 C C . ASN A 1 81 ? -30.213 -22.070 -17.894 1.00 58.19 81 ASN A C 1
ATOM 603 O O . ASN A 1 81 ? -30.173 -21.689 -16.725 1.00 58.19 81 ASN A O 1
ATOM 607 N N . ALA A 1 82 ? -31.095 -21.581 -18.778 1.00 60.69 82 ALA A N 1
ATOM 608 C CA . ALA A 1 82 ? -32.025 -20.461 -18.544 1.00 60.69 82 ALA A CA 1
ATOM 609 C C . ALA A 1 82 ? -32.994 -20.675 -17.358 1.00 60.69 82 ALA A C 1
ATOM 611 O O . ALA A 1 82 ? -33.563 -19.727 -16.817 1.00 60.69 82 ALA A O 1
ATOM 612 N N . GLU A 1 83 ? -33.166 -21.922 -16.924 1.00 54.66 83 GLU A N 1
ATOM 613 C CA . GLU A 1 83 ? -33.975 -22.279 -15.758 1.00 54.66 83 GLU A CA 1
ATOM 614 C C . GLU A 1 83 ? -33.328 -21.845 -14.430 1.00 54.66 83 GLU A C 1
ATOM 616 O O . GLU A 1 83 ? -34.038 -21.485 -13.490 1.00 54.66 83 GLU A O 1
ATOM 621 N N . LEU A 1 84 ? -31.991 -21.806 -14.347 1.00 53.84 84 LEU A N 1
ATOM 622 C CA . LEU A 1 84 ? -31.282 -21.364 -13.139 1.00 53.84 84 LEU A CA 1
ATOM 623 C C . LEU A 1 84 ? -31.355 -19.845 -12.956 1.00 53.84 84 LEU A C 1
ATOM 625 O O . LEU A 1 84 ? -31.461 -19.376 -11.823 1.00 53.84 84 LEU A O 1
ATOM 629 N N . ASP A 1 85 ? -31.399 -19.078 -14.044 1.00 56.38 85 ASP A N 1
ATOM 630 C CA . ASP A 1 85 ? -31.583 -17.623 -13.989 1.00 56.38 85 ASP A CA 1
ATOM 631 C C . ASP A 1 85 ? -33.000 -17.250 -13.530 1.00 56.38 85 ASP A C 1
ATOM 633 O O . ASP A 1 85 ? -33.173 -16.315 -12.747 1.00 56.38 85 ASP A O 1
ATOM 637 N N . ALA A 1 86 ? -34.017 -18.022 -13.932 1.00 66.94 86 ALA A N 1
ATOM 638 C CA . ALA A 1 86 ? -35.394 -17.834 -13.472 1.00 66.94 86 ALA A CA 1
ATOM 639 C C . ALA A 1 86 ? -35.554 -18.136 -11.970 1.00 66.94 86 ALA A C 1
ATOM 641 O O . ALA A 1 86 ? -36.226 -17.390 -11.254 1.00 66.94 86 ALA A O 1
ATOM 642 N N . ILE A 1 87 ? -34.892 -19.187 -11.474 1.00 60.06 87 ILE A N 1
ATOM 643 C CA . ILE A 1 87 ? -34.860 -19.510 -10.039 1.00 60.06 87 ILE A CA 1
ATOM 644 C C . ILE A 1 87 ? -34.084 -18.434 -9.269 1.00 60.06 87 ILE A C 1
ATOM 646 O O . ILE A 1 87 ? -34.524 -18.000 -8.208 1.00 60.06 87 ILE A O 1
ATOM 650 N N . THR A 1 88 ? -32.977 -17.934 -9.820 1.00 57.19 88 THR A N 1
ATOM 651 C CA . THR A 1 88 ? -32.177 -16.879 -9.182 1.00 57.19 88 THR A CA 1
ATOM 652 C C . THR A 1 88 ? -32.948 -15.560 -9.112 1.00 57.19 88 THR A C 1
ATOM 654 O O . THR A 1 88 ? -32.933 -14.899 -8.077 1.00 57.19 88 THR A O 1
ATOM 657 N N . ALA A 1 89 ? -33.709 -15.208 -10.151 1.00 66.94 89 ALA A N 1
ATOM 658 C CA . ALA A 1 89 ? -34.596 -14.046 -10.135 1.00 66.94 89 ALA A CA 1
ATOM 659 C C . ALA A 1 89 ? -35.724 -14.183 -9.096 1.00 66.94 89 ALA A C 1
ATOM 661 O O . ALA A 1 89 ? -36.034 -13.214 -8.401 1.00 66.94 89 ALA A O 1
ATOM 662 N N . ALA A 1 90 ? -36.301 -15.380 -8.945 1.00 67.75 90 ALA A N 1
ATOM 663 C CA . ALA A 1 90 ? -37.318 -15.651 -7.931 1.00 67.75 90 ALA A CA 1
ATOM 664 C C . ALA A 1 90 ? -36.751 -15.546 -6.502 1.00 67.75 90 ALA A C 1
ATOM 666 O O . ALA A 1 90 ? -37.352 -14.893 -5.651 1.00 67.75 90 ALA A O 1
ATOM 667 N N . VAL A 1 91 ? -35.557 -16.096 -6.259 1.00 62.59 91 VAL A N 1
ATOM 668 C CA . VAL A 1 91 ? -34.875 -16.025 -4.955 1.00 62.59 91 VAL A CA 1
ATOM 669 C C . VAL A 1 91 ? -34.440 -14.594 -4.624 1.00 62.59 91 VAL A C 1
ATOM 671 O O . VAL A 1 91 ? -34.563 -14.159 -3.481 1.00 62.59 91 VAL A O 1
ATOM 674 N N . VAL A 1 92 ? -33.981 -13.818 -5.610 1.00 62.88 92 VAL A N 1
ATOM 675 C CA . VAL A 1 92 ? -33.642 -12.398 -5.421 1.00 62.88 92 VAL A CA 1
ATOM 676 C C . VAL A 1 92 ? -34.889 -11.567 -5.103 1.00 62.88 92 VAL A C 1
ATOM 678 O O . VAL A 1 92 ? -34.829 -10.702 -4.230 1.00 62.88 92 VAL A O 1
ATOM 681 N N . ALA A 1 93 ? -36.028 -11.845 -5.744 1.00 70.19 93 ALA A N 1
ATOM 682 C CA . ALA A 1 93 ? -37.292 -11.174 -5.440 1.00 70.19 93 ALA A CA 1
ATOM 683 C C . ALA A 1 93 ? -37.808 -11.514 -4.027 1.00 70.19 93 ALA A C 1
ATOM 685 O O . ALA A 1 93 ? -38.273 -10.628 -3.310 1.00 70.19 93 ALA A O 1
ATOM 686 N N . GLU A 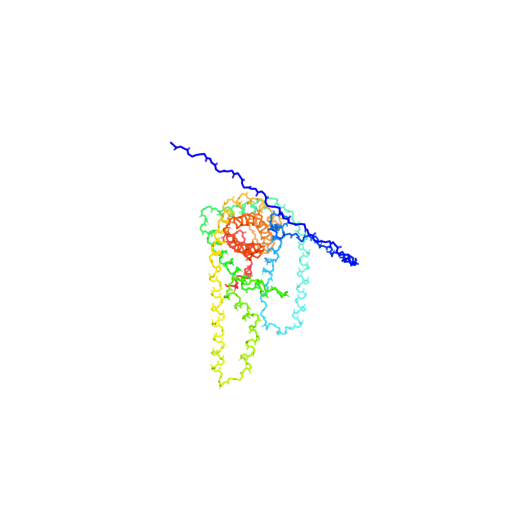1 94 ? -37.675 -12.769 -3.594 1.00 65.19 94 GLU A N 1
ATOM 687 C CA . GLU A 1 94 ? -38.051 -13.206 -2.245 1.00 65.19 94 GLU A CA 1
ATOM 688 C C . GLU A 1 94 ? -37.130 -12.599 -1.169 1.00 65.19 94 GLU A C 1
ATOM 690 O O . GLU A 1 94 ? -37.601 -12.113 -0.139 1.00 65.19 94 GLU A O 1
ATOM 695 N N . LEU A 1 95 ? -35.822 -12.503 -1.441 1.00 57.84 95 LEU A N 1
ATOM 696 C CA . LEU A 1 95 ? -34.865 -11.811 -0.571 1.00 57.84 95 LEU A CA 1
ATOM 697 C C . LEU A 1 95 ? -35.153 -10.306 -0.462 1.00 57.84 95 LEU A C 1
ATOM 699 O O . LEU A 1 95 ? -35.032 -9.745 0.627 1.00 57.84 95 LEU A O 1
ATOM 703 N N . GLN A 1 96 ? -35.579 -9.652 -1.546 1.00 60.00 96 GLN A N 1
ATOM 704 C CA . GLN A 1 96 ? -35.991 -8.243 -1.515 1.00 60.00 96 GLN A CA 1
ATOM 705 C C . GLN A 1 96 ? -37.284 -8.032 -0.711 1.00 60.00 96 GLN A C 1
ATOM 707 O O . GLN A 1 96 ? -37.398 -7.049 0.022 1.00 60.00 96 GLN A O 1
ATOM 712 N N . GLN A 1 97 ? -38.236 -8.968 -0.777 1.00 66.00 97 GLN A N 1
ATOM 713 C CA . GLN A 1 97 ? -39.451 -8.918 0.044 1.00 66.00 97 GLN A CA 1
ATOM 714 C C . GLN A 1 97 ? -39.155 -9.143 1.533 1.00 66.00 97 GLN A C 1
ATOM 716 O O . GLN A 1 97 ? -39.709 -8.442 2.380 1.00 66.00 97 GLN A O 1
ATOM 721 N N . LEU A 1 98 ? -38.229 -10.045 1.868 1.00 55.66 98 LEU A N 1
ATOM 722 C CA . LEU A 1 98 ? -37.776 -10.242 3.248 1.00 55.66 98 LEU A CA 1
ATOM 723 C C . LEU A 1 98 ? -36.975 -9.043 3.784 1.00 55.66 98 LEU A C 1
ATOM 725 O O . LEU A 1 98 ? -37.077 -8.725 4.969 1.00 55.66 98 LEU A O 1
ATOM 729 N N . GLN A 1 99 ? -36.232 -8.333 2.928 1.00 51.72 99 GLN A N 1
ATOM 730 C CA . GLN A 1 99 ? -35.554 -7.084 3.298 1.00 51.72 99 GLN A CA 1
ATOM 731 C C . GLN A 1 99 ? -36.543 -5.952 3.606 1.00 51.72 99 GLN A C 1
ATOM 733 O O . GLN A 1 99 ? -36.353 -5.249 4.596 1.00 51.72 99 GLN A O 1
ATOM 738 N N . LEU A 1 100 ? -37.631 -5.823 2.838 1.00 54.44 100 LEU A N 1
ATOM 739 C CA . LEU A 1 100 ? -38.689 -4.835 3.094 1.00 54.44 100 LEU A CA 1
ATOM 740 C C . LEU A 1 100 ? -39.434 -5.097 4.414 1.00 54.44 100 LEU A C 1
ATOM 742 O O . LEU A 1 100 ? -39.739 -4.157 5.143 1.00 54.44 100 LEU A O 1
ATOM 746 N N . VAL A 1 101 ? -39.651 -6.364 4.781 1.00 51.22 101 VAL A N 1
ATOM 747 C CA . VAL A 1 101 ? -40.228 -6.744 6.089 1.00 51.22 101 VAL A CA 1
ATOM 748 C C . VAL A 1 101 ? -39.222 -6.542 7.239 1.00 51.22 101 VAL A C 1
ATOM 750 O O . VAL A 1 101 ? -39.607 -6.261 8.375 1.00 51.22 101 VAL A O 1
ATOM 753 N N . GLY A 1 102 ? -37.917 -6.623 6.957 1.00 44.91 102 GLY A N 1
ATOM 754 C CA . GLY A 1 102 ? -36.845 -6.305 7.905 1.00 44.91 102 GLY A CA 1
ATOM 755 C C . GLY A 1 102 ? -36.699 -4.809 8.218 1.00 44.91 102 GLY A C 1
ATOM 756 O O . GLY A 1 102 ? -36.245 -4.460 9.310 1.00 44.91 102 GLY A O 1
ATOM 757 N N . GLU A 1 103 ? -37.121 -3.916 7.316 1.00 48.12 103 GLU A N 1
ATOM 758 C CA . GLU A 1 103 ? -37.058 -2.462 7.533 1.00 48.12 103 GLU A CA 1
ATOM 759 C C . GLU A 1 103 ? -38.083 -1.943 8.557 1.00 48.12 103 GLU A C 1
ATOM 761 O O . GLU A 1 103 ? -37.853 -0.897 9.171 1.00 48.12 103 GLU A O 1
ATOM 766 N N . GLU A 1 104 ? -39.167 -2.679 8.820 1.00 43.19 104 GLU A N 1
ATOM 767 C CA . GLU A 1 104 ? -40.181 -2.303 9.820 1.00 43.19 104 GLU A CA 1
ATOM 768 C C . GLU A 1 104 ? -39.758 -2.620 11.268 1.00 43.19 104 GLU A C 1
ATOM 770 O O . GLU A 1 104 ? -40.362 -2.123 12.219 1.00 43.19 104 GLU A O 1
ATOM 775 N N . ARG A 1 105 ? -38.646 -3.345 11.470 1.00 45.19 105 ARG A N 1
ATOM 776 C CA . ARG A 1 105 ? -37.974 -3.494 12.776 1.00 45.19 105 ARG A CA 1
ATOM 777 C C . ARG A 1 105 ? -36.781 -2.546 12.920 1.00 45.19 105 ARG A C 1
ATOM 779 O O . ARG A 1 105 ? -35.711 -2.936 13.385 1.00 45.19 105 ARG A O 1
ATOM 786 N N . ARG A 1 106 ? -36.964 -1.265 12.583 1.00 45.53 106 ARG A N 1
ATOM 787 C CA . ARG A 1 106 ? -36.080 -0.177 13.048 1.00 45.53 106 ARG A CA 1
ATOM 788 C C . ARG A 1 106 ? -36.278 0.025 14.554 1.00 45.53 106 ARG A C 1
ATOM 790 O O . ARG A 1 106 ? -36.918 0.973 14.999 1.00 45.53 106 ARG A O 1
ATOM 797 N N . ALA A 1 107 ? -35.764 -0.921 15.336 1.00 45.84 107 ALA A N 1
ATOM 798 C CA . ALA A 1 107 ? -35.725 -0.836 16.783 1.00 45.84 107 ALA A CA 1
ATOM 799 C C . ALA A 1 107 ? -34.790 0.305 17.205 1.00 45.84 107 ALA A C 1
ATOM 801 O O . ALA A 1 107 ? -33.714 0.502 16.636 1.00 45.84 107 ALA A O 1
ATOM 802 N N . SER A 1 108 ? -35.250 1.062 18.196 1.00 46.78 108 SER A N 1
ATOM 803 C CA . SER A 1 108 ? -34.537 2.131 18.887 1.00 46.78 108 SER A CA 1
ATOM 804 C C . SER A 1 108 ? -33.068 1.789 19.133 1.00 46.78 108 SER A C 1
ATOM 806 O O . SER A 1 108 ? -32.761 0.745 19.706 1.00 46.78 108 SER A O 1
ATOM 808 N N . ILE A 1 109 ? -32.177 2.702 18.746 1.00 52.56 109 ILE A N 1
ATOM 809 C CA . ILE A 1 109 ? -30.776 2.699 19.174 1.00 52.56 109 ILE A CA 1
ATOM 810 C C . ILE A 1 109 ? -30.779 2.665 20.704 1.00 52.56 109 ILE A C 1
ATOM 812 O O . ILE A 1 109 ? -31.333 3.576 21.318 1.00 52.56 109 ILE A O 1
ATOM 816 N N . VAL A 1 110 ? -30.188 1.637 21.312 1.00 57.59 110 VAL A N 1
ATOM 817 C CA . VAL A 1 110 ? -29.818 1.694 22.729 1.00 57.59 110 VAL A CA 1
ATOM 818 C C . VAL A 1 110 ? -28.481 2.436 22.765 1.00 57.59 110 VAL A C 1
ATOM 820 O O . VAL A 1 110 ? -27.492 1.882 22.280 1.00 57.59 110 VAL A O 1
ATOM 823 N N . PRO A 1 111 ? -28.425 3.690 23.255 1.00 60.88 111 PRO A N 1
ATOM 824 C CA . PRO A 1 111 ? -27.206 4.505 23.228 1.00 60.88 111 PRO A CA 1
ATOM 825 C C . PRO A 1 111 ? -26.012 3.816 23.902 1.00 60.88 111 PRO A C 1
ATOM 827 O O . PRO A 1 111 ? -24.868 4.055 23.527 1.00 60.88 111 PRO A O 1
ATOM 830 N N . ASP A 1 112 ? -26.291 2.917 24.845 1.00 73.00 112 ASP A N 1
ATOM 831 C CA . ASP A 1 112 ? -25.290 2.201 25.630 1.00 73.00 112 ASP A CA 1
ATOM 832 C C . ASP A 1 112 ? -24.451 1.231 24.777 1.00 73.00 112 ASP A C 1
ATOM 834 O O . ASP A 1 112 ? -23.234 1.185 24.932 1.00 73.00 112 ASP A O 1
ATOM 838 N N . VAL A 1 113 ? -25.049 0.550 23.789 1.00 81.25 113 VAL A N 1
ATOM 839 C CA . VAL A 1 113 ? -24.329 -0.403 22.915 1.00 81.25 113 VAL A CA 1
ATOM 840 C C . VAL A 1 113 ? -23.332 0.309 22.000 1.00 81.25 113 VAL A C 1
ATOM 842 O O . VAL A 1 113 ? -22.219 -0.163 21.779 1.00 81.25 113 VAL A O 1
ATOM 845 N N . GLU A 1 114 ? -23.709 1.467 21.458 1.00 84.62 114 GLU A N 1
ATOM 846 C CA . GLU A 1 114 ? -22.814 2.254 20.603 1.00 84.62 114 GLU A CA 1
ATOM 847 C C . GLU A 1 114 ? -21.596 2.744 21.397 1.00 84.62 114 GLU A C 1
ATOM 849 O O . GLU A 1 114 ? -20.463 2.657 20.921 1.00 84.62 114 GLU A O 1
ATOM 854 N N . ILE A 1 115 ? -21.822 3.206 22.630 1.00 87.06 115 ILE A N 1
ATOM 855 C CA . ILE A 1 115 ? -20.760 3.654 23.532 1.00 87.06 115 ILE A CA 1
ATOM 856 C C . ILE A 1 115 ? -19.822 2.492 23.880 1.00 87.06 115 ILE A C 1
ATOM 858 O O . ILE A 1 115 ? -18.603 2.661 23.795 1.00 87.06 115 ILE A O 1
ATOM 862 N N . GLU A 1 116 ? -20.362 1.317 24.209 1.00 88.38 116 GLU A N 1
ATOM 863 C CA . GLU A 1 116 ? -19.578 0.111 24.505 1.00 88.38 116 GLU A CA 1
ATOM 864 C C . GLU A 1 116 ? -18.715 -0.330 23.315 1.00 88.38 116 GLU A C 1
ATOM 866 O O . GLU A 1 116 ? -17.529 -0.623 23.490 1.00 88.38 116 GLU A O 1
ATOM 871 N N . LEU A 1 117 ? -19.261 -0.321 22.094 1.00 88.88 117 LEU A N 1
ATOM 872 C CA . LEU A 1 117 ? -18.510 -0.660 20.879 1.00 88.88 117 LEU A CA 1
ATOM 873 C C . LEU A 1 117 ? -17.382 0.338 20.606 1.00 88.88 117 LEU A C 1
ATOM 875 O O . LEU A 1 117 ? -16.278 -0.070 20.245 1.00 88.88 117 LEU A O 1
ATOM 879 N N . ILE A 1 118 ? -17.636 1.637 20.793 1.00 91.25 118 ILE A N 1
ATOM 880 C CA . ILE A 1 118 ? -16.616 2.681 20.627 1.00 91.25 118 ILE A CA 1
ATOM 881 C C . ILE A 1 118 ? -15.491 2.493 21.647 1.00 91.25 118 ILE A C 1
ATOM 883 O O . ILE A 1 118 ? -14.318 2.556 21.275 1.00 91.25 118 ILE A O 1
ATOM 887 N N . GLN A 1 119 ? -15.832 2.259 22.918 1.00 91.38 119 GLN A N 1
ATOM 888 C CA . GLN A 1 119 ? -14.852 2.032 23.983 1.00 91.38 119 GLN A CA 1
ATOM 889 C C . GLN A 1 119 ? -14.034 0.765 23.720 1.00 91.38 119 GLN A C 1
ATOM 891 O O . GLN A 1 119 ? -12.806 0.827 23.712 1.00 91.38 119 GLN A O 1
ATOM 896 N N . SER A 1 120 ? -14.698 -0.343 23.393 1.00 92.00 120 SER A N 1
ATOM 897 C CA . SER A 1 120 ? -14.047 -1.625 23.102 1.00 92.00 120 SER A CA 1
ATOM 898 C C . SER A 1 120 ? -13.107 -1.529 21.899 1.00 92.00 120 SER A C 1
ATOM 900 O O . SER A 1 120 ? -11.950 -1.946 21.975 1.00 92.00 120 SER A O 1
ATOM 902 N N . LEU A 1 121 ? -13.559 -0.924 20.793 1.00 93.50 121 LEU A N 1
ATOM 903 C CA . LEU A 1 121 ? -12.722 -0.712 19.609 1.00 93.50 121 LEU A CA 1
ATOM 904 C C . LEU A 1 121 ? -11.500 0.144 19.950 1.00 93.50 121 LEU A C 1
ATOM 906 O O . LEU A 1 121 ? -10.380 -0.188 19.560 1.00 93.50 121 LEU A O 1
ATOM 910 N N . ARG A 1 122 ? -11.701 1.223 20.710 1.00 94.19 122 ARG A N 1
ATOM 911 C CA . ARG A 1 122 ? -10.621 2.111 21.133 1.00 94.19 122 ARG A CA 1
ATOM 912 C C . ARG A 1 122 ? -9.582 1.373 21.973 1.00 94.19 122 ARG A C 1
ATOM 914 O O . ARG A 1 122 ? -8.402 1.459 21.652 1.00 94.19 122 ARG A O 1
ATOM 921 N N . GLU A 1 123 ? -9.996 0.636 23.000 1.00 94.00 123 GLU A N 1
ATOM 922 C CA . GLU A 1 123 ? -9.088 -0.122 23.871 1.00 94.00 123 GLU A CA 1
ATOM 923 C C . GLU A 1 123 ? -8.283 -1.167 23.088 1.00 94.00 123 GLU A C 1
ATOM 925 O O . GLU A 1 123 ? -7.070 -1.311 23.275 1.00 94.00 123 GLU A O 1
ATOM 930 N N . LEU A 1 124 ? -8.937 -1.869 22.158 1.00 94.62 124 LEU A N 1
ATOM 931 C CA . LEU A 1 124 ? -8.282 -2.852 21.301 1.00 94.62 124 LEU A CA 1
ATOM 932 C C . LEU A 1 124 ? -7.238 -2.202 20.389 1.00 94.62 124 LEU A C 1
ATOM 934 O O . LEU A 1 124 ? -6.123 -2.723 20.285 1.00 94.62 124 LEU A O 1
ATOM 938 N N . LEU A 1 125 ? -7.559 -1.068 19.761 1.00 94.06 125 LEU A N 1
ATOM 939 C CA . LEU A 1 125 ? -6.622 -0.344 18.900 1.00 94.06 125 LEU A CA 1
ATOM 940 C C . LEU A 1 125 ? -5.483 0.304 19.701 1.00 94.06 125 LEU A C 1
ATOM 942 O O . LEU A 1 125 ? -4.329 0.214 19.284 1.00 94.06 125 LEU A O 1
ATOM 946 N N . GLU A 1 126 ? -5.758 0.874 20.876 1.00 93.44 126 GLU A N 1
ATOM 947 C CA . GLU A 1 126 ? -4.726 1.387 21.788 1.00 93.44 126 GLU A CA 1
ATOM 948 C C . GLU A 1 126 ? -3.758 0.267 22.200 1.00 93.44 126 GLU A C 1
ATOM 950 O O . GLU A 1 126 ? -2.538 0.444 22.169 1.00 93.44 126 GLU A O 1
ATOM 955 N N . LYS A 1 127 ? -4.275 -0.932 22.501 1.00 93.00 127 LYS A N 1
ATOM 956 C CA . LYS A 1 127 ? -3.459 -2.124 22.774 1.00 93.00 127 LYS A CA 1
ATOM 957 C C . LYS A 1 127 ? -2.638 -2.540 21.549 1.00 93.00 127 LYS A C 1
ATOM 959 O O . LYS A 1 127 ? -1.454 -2.860 21.711 1.00 93.00 127 LYS A O 1
ATOM 964 N N . LEU A 1 128 ? -3.224 -2.522 20.347 1.00 92.12 128 LEU A N 1
ATOM 965 C CA . LEU A 1 128 ? -2.566 -2.909 19.092 1.00 92.12 128 LEU A CA 1
ATOM 966 C C . LEU A 1 128 ? -1.384 -1.998 18.741 1.00 92.12 128 LEU A C 1
ATOM 968 O O . LEU A 1 128 ? -0.308 -2.504 18.422 1.00 92.12 128 LEU A O 1
ATOM 972 N N . PHE A 1 129 ? -1.577 -0.682 18.840 1.00 91.12 129 PHE A N 1
ATOM 973 C CA . PHE A 1 129 ? -0.566 0.334 18.522 1.00 91.12 129 PHE A CA 1
ATOM 974 C C . PHE A 1 129 ? 0.295 0.737 19.730 1.00 91.12 129 PHE A C 1
ATOM 976 O O . PHE A 1 129 ? 1.145 1.620 19.630 1.00 91.12 129 PHE A O 1
ATOM 983 N N . SER A 1 130 ? 0.128 0.069 20.875 1.00 90.00 130 SER A N 1
ATOM 984 C CA . SER A 1 130 ? 0.927 0.341 22.069 1.00 90.00 130 SER A CA 1
ATOM 985 C C . SER A 1 130 ? 2.427 0.082 21.842 1.00 90.00 130 SER A C 1
ATOM 987 O O . SER A 1 130 ? 2.803 -0.829 21.093 1.00 90.00 130 SER A O 1
ATOM 989 N N . PRO A 1 131 ? 3.319 0.766 22.587 1.00 87.56 131 PRO A N 1
ATOM 990 C CA . PRO A 1 131 ? 4.760 0.510 22.530 1.00 87.56 131 PRO A CA 1
ATOM 991 C C . PRO A 1 131 ? 5.138 -0.956 22.799 1.00 87.56 131 PRO A C 1
ATOM 993 O O . PRO A 1 131 ? 6.127 -1.455 22.265 1.00 87.56 131 PRO A O 1
ATOM 996 N N . LYS A 1 132 ? 4.321 -1.688 23.573 1.00 89.81 132 LYS A N 1
ATOM 997 C CA . LYS A 1 132 ? 4.511 -3.125 23.844 1.00 89.81 132 LYS A CA 1
ATOM 998 C C . LYS A 1 132 ? 4.408 -3.982 22.578 1.00 89.81 132 LYS A C 1
ATOM 1000 O O . LYS A 1 132 ? 5.015 -5.047 22.511 1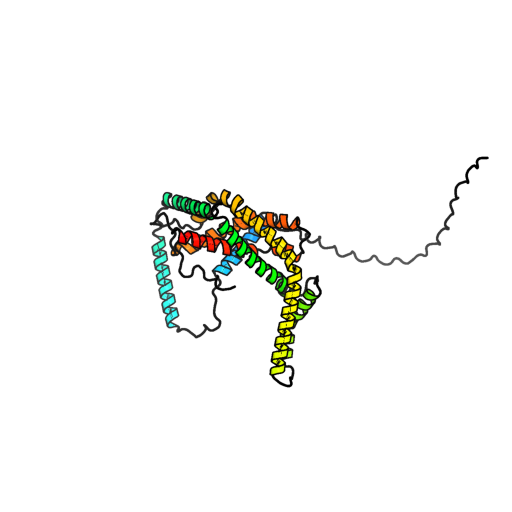.00 89.81 132 LYS A O 1
ATOM 1005 N N . ARG A 1 133 ? 3.655 -3.528 21.573 1.00 88.50 133 ARG A N 1
ATOM 1006 C CA . ARG A 1 133 ? 3.474 -4.194 20.276 1.00 88.50 133 ARG A CA 1
ATOM 1007 C C . ARG A 1 133 ? 4.261 -3.520 19.151 1.00 88.50 133 ARG A C 1
ATOM 1009 O O . ARG A 1 133 ? 4.014 -3.799 17.980 1.00 88.50 133 ARG A O 1
ATOM 1016 N N . ARG A 1 134 ? 5.284 -2.726 19.480 1.00 90.12 134 ARG A N 1
ATOM 1017 C CA . ARG A 1 134 ? 6.153 -2.060 18.499 1.00 90.12 134 ARG A CA 1
ATOM 1018 C C . ARG A 1 134 ? 6.689 -3.003 17.417 1.00 90.12 134 ARG A C 1
ATOM 1020 O O . ARG A 1 134 ? 6.581 -2.697 16.235 1.00 90.12 134 ARG A O 1
ATOM 1027 N N . GLY A 1 135 ? 7.150 -4.198 17.794 1.00 92.19 135 GLY A N 1
ATOM 1028 C CA . GLY A 1 135 ? 7.653 -5.191 16.834 1.00 92.19 135 GLY A CA 1
ATOM 1029 C C . GLY A 1 135 ? 6.594 -5.741 15.861 1.00 92.19 135 GLY A C 1
ATOM 1030 O O . GLY A 1 135 ? 6.935 -6.261 14.798 1.00 92.19 135 GLY A O 1
ATOM 1031 N N . PHE A 1 136 ? 5.299 -5.650 16.183 1.00 92.69 136 PHE A N 1
ATOM 1032 C CA . PHE A 1 136 ? 4.224 -5.947 15.231 1.00 92.69 136 PHE A CA 1
ATOM 1033 C C . PHE A 1 136 ? 4.104 -4.839 14.179 1.00 92.69 136 PHE A C 1
ATOM 1035 O O . PHE A 1 136 ? 4.146 -5.139 12.988 1.00 92.69 136 PHE A O 1
ATOM 1042 N N . VAL A 1 137 ? 4.046 -3.577 14.608 1.00 91.88 137 VAL A N 1
ATOM 1043 C CA . VAL A 1 137 ? 3.949 -2.420 13.704 1.00 91.88 137 VAL A CA 1
ATOM 1044 C C . VAL A 1 137 ? 5.187 -2.325 12.807 1.00 91.88 137 VAL A C 1
ATOM 1046 O O . VAL A 1 137 ? 5.057 -2.198 11.597 1.00 91.88 137 VAL A O 1
ATOM 1049 N N . GLU A 1 138 ? 6.391 -2.509 13.351 1.00 93.56 138 GLU A N 1
ATOM 1050 C CA . GLU A 1 138 ? 7.636 -2.510 12.566 1.00 93.56 138 GLU A CA 1
ATOM 1051 C C . GLU A 1 138 ? 7.691 -3.647 11.534 1.00 93.56 138 GLU A C 1
ATOM 1053 O O . GLU A 1 138 ? 8.234 -3.480 10.441 1.00 93.56 138 GLU A O 1
ATOM 1058 N N . ARG A 1 139 ? 7.107 -4.816 11.837 1.00 95.62 139 ARG A N 1
ATOM 1059 C CA . ARG A 1 139 ? 6.927 -5.880 10.834 1.00 95.62 139 ARG A CA 1
ATOM 1060 C C . ARG A 1 139 ? 6.017 -5.419 9.701 1.00 95.62 139 ARG A C 1
ATOM 1062 O O . ARG A 1 139 ? 6.378 -5.614 8.547 1.00 95.62 139 ARG A O 1
ATOM 1069 N N . LYS A 1 140 ? 4.906 -4.754 10.015 1.00 94.62 140 LYS A N 1
ATOM 1070 C CA . LYS A 1 140 ? 3.980 -4.240 8.998 1.00 94.62 140 LYS A CA 1
ATOM 1071 C C . LYS A 1 140 ? 4.565 -3.097 8.177 1.00 94.62 140 LYS A C 1
ATOM 1073 O O . LYS A 1 140 ? 4.374 -3.081 6.969 1.00 94.62 140 LYS A O 1
ATOM 1078 N N . ILE A 1 141 ? 5.368 -2.222 8.777 1.00 95.62 141 ILE A N 1
ATOM 1079 C CA . ILE A 1 141 ? 6.134 -1.209 8.037 1.00 95.62 141 ILE A CA 1
ATOM 1080 C C . ILE A 1 141 ? 7.093 -1.878 7.042 1.00 95.62 141 ILE A C 1
ATOM 1082 O O . ILE A 1 141 ? 7.195 -1.432 5.904 1.00 95.62 141 ILE A O 1
ATOM 1086 N N . ARG A 1 142 ? 7.746 -2.990 7.407 1.00 95.94 142 ARG A N 1
ATOM 1087 C CA . ARG A 1 142 ? 8.577 -3.749 6.453 1.00 95.94 142 ARG A CA 1
ATOM 1088 C C . ARG A 1 142 ? 7.761 -4.379 5.324 1.00 95.94 142 ARG A C 1
ATOM 1090 O O . ARG A 1 142 ? 8.217 -4.362 4.183 1.00 95.94 142 ARG A O 1
ATOM 1097 N N . ASP A 1 143 ? 6.575 -4.909 5.616 1.00 95.12 143 ASP A N 1
ATOM 1098 C CA . ASP A 1 143 ? 5.663 -5.428 4.587 1.00 95.12 143 ASP A CA 1
ATOM 1099 C C . ASP A 1 143 ? 5.253 -4.306 3.610 1.00 95.12 143 ASP A C 1
ATOM 1101 O O . ASP A 1 143 ? 5.317 -4.484 2.394 1.00 95.12 143 ASP A O 1
ATOM 1105 N N . ILE A 1 144 ? 4.941 -3.116 4.133 1.00 94.62 144 ILE A N 1
ATOM 1106 C CA . ILE A 1 144 ? 4.662 -1.906 3.345 1.00 94.62 144 ILE A CA 1
ATOM 1107 C C . ILE A 1 144 ? 5.861 -1.519 2.475 1.00 94.62 144 ILE A C 1
ATOM 1109 O O . ILE A 1 144 ? 5.699 -1.281 1.283 1.00 94.62 144 ILE A O 1
ATOM 1113 N N . GLN A 1 145 ? 7.078 -1.486 3.025 1.00 94.06 145 GLN A N 1
ATOM 1114 C CA . GLN A 1 145 ? 8.281 -1.142 2.257 1.00 94.06 145 GLN A CA 1
ATOM 1115 C C . GLN A 1 145 ? 8.501 -2.092 1.071 1.00 94.06 145 GLN A C 1
ATOM 1117 O O . GLN A 1 145 ? 8.943 -1.656 0.007 1.00 94.06 145 GLN A O 1
ATOM 1122 N N . ARG A 1 146 ? 8.152 -3.378 1.211 1.00 94.38 146 ARG A N 1
ATOM 1123 C CA . ARG A 1 146 ? 8.179 -4.338 0.094 1.00 94.38 146 ARG A CA 1
ATOM 1124 C C . ARG A 1 146 ? 7.147 -3.986 -0.979 1.00 94.38 146 ARG A C 1
ATOM 1126 O O . ARG A 1 146 ? 7.494 -4.005 -2.156 1.00 94.38 146 ARG A O 1
ATOM 1133 N N . ARG A 1 147 ? 5.920 -3.619 -0.591 1.00 92.81 147 ARG A N 1
ATOM 1134 C CA . ARG A 1 147 ? 4.877 -3.152 -1.527 1.00 92.81 147 ARG A CA 1
ATOM 1135 C C . ARG A 1 147 ? 5.304 -1.881 -2.259 1.00 92.81 147 ARG A C 1
ATOM 1137 O O . ARG A 1 147 ? 5.237 -1.835 -3.479 1.00 92.81 147 ARG A O 1
ATOM 1144 N N . ILE A 1 148 ? 5.839 -0.896 -1.538 1.00 91.75 148 ILE A N 1
ATOM 1145 C CA . ILE A 1 148 ? 6.347 0.354 -2.125 1.00 91.75 148 ILE A CA 1
ATOM 1146 C C . ILE A 1 148 ? 7.489 0.075 -3.101 1.00 91.75 148 ILE A C 1
ATOM 1148 O O . ILE A 1 148 ? 7.526 0.664 -4.170 1.00 91.75 148 ILE A O 1
ATOM 1152 N N . THR A 1 149 ? 8.388 -0.855 -2.776 1.00 91.12 149 THR A N 1
ATOM 1153 C CA . THR A 1 149 ? 9.476 -1.273 -3.674 1.00 91.12 149 THR A CA 1
ATOM 1154 C C . THR A 1 149 ? 8.932 -1.850 -4.983 1.00 91.12 149 THR A C 1
ATOM 1156 O O . THR A 1 149 ? 9.396 -1.487 -6.061 1.00 91.12 149 THR A O 1
ATOM 1159 N N . GLN A 1 150 ? 7.926 -2.727 -4.897 1.00 90.12 150 GLN A N 1
ATOM 1160 C CA . GLN A 1 150 ? 7.254 -3.289 -6.072 1.00 90.12 150 GLN A CA 1
ATOM 1161 C C . GLN A 1 150 ? 6.583 -2.192 -6.904 1.00 90.12 150 GLN A C 1
ATOM 1163 O O . GLN A 1 150 ? 6.773 -2.155 -8.117 1.00 90.12 150 GLN A O 1
ATOM 1168 N N . LEU A 1 151 ? 5.853 -1.276 -6.260 1.00 89.19 151 LEU A N 1
ATOM 1169 C CA . LEU A 1 151 ? 5.224 -0.139 -6.931 1.00 89.19 151 LEU A CA 1
ATOM 1170 C C . LEU A 1 151 ? 6.251 0.775 -7.600 1.00 89.19 151 LEU A C 1
ATOM 1172 O O . LEU A 1 151 ? 6.063 1.132 -8.754 1.00 89.19 151 LEU A O 1
ATOM 1176 N N . PHE A 1 152 ? 7.346 1.102 -6.915 1.00 89.25 152 PHE A N 1
ATOM 1177 C CA . PHE A 1 152 ? 8.395 1.978 -7.432 1.00 89.25 152 PHE A CA 1
ATOM 1178 C C . PHE A 1 152 ? 9.048 1.385 -8.680 1.00 89.25 152 PHE A C 1
ATOM 1180 O O . PHE A 1 152 ? 9.154 2.047 -9.710 1.00 89.25 152 PHE A O 1
ATOM 1187 N N . PHE A 1 153 ? 9.426 0.106 -8.634 1.00 87.69 153 PHE A N 1
ATOM 1188 C CA . PHE A 1 153 ? 9.975 -0.560 -9.811 1.00 87.69 153 PHE A CA 1
ATOM 1189 C C . PHE A 1 153 ? 8.942 -0.689 -10.926 1.00 87.69 153 PHE A C 1
ATOM 1191 O O . PHE A 1 153 ? 9.289 -0.499 -12.086 1.00 87.69 153 PHE A O 1
ATOM 1198 N N . ASN A 1 154 ? 7.673 -0.942 -10.610 1.00 84.12 154 ASN A N 1
ATOM 1199 C CA . ASN A 1 154 ? 6.627 -0.931 -11.626 1.00 84.12 154 ASN A CA 1
ATOM 1200 C C . ASN A 1 154 ? 6.455 0.465 -12.239 1.00 84.12 154 ASN A C 1
ATOM 1202 O O . ASN A 1 154 ? 6.316 0.564 -13.454 1.00 84.12 154 ASN A O 1
ATOM 1206 N N . SER A 1 155 ? 6.535 1.540 -11.453 1.00 82.06 155 SER A N 1
ATOM 1207 C CA . SER A 1 155 ? 6.495 2.898 -11.993 1.00 82.06 155 SER A CA 1
ATOM 1208 C C . SER A 1 155 ? 7.719 3.191 -12.860 1.00 82.06 155 SER A C 1
ATOM 1210 O O . SER A 1 155 ? 7.554 3.633 -13.985 1.00 82.06 155 SER A O 1
ATOM 1212 N N . GLU A 1 156 ? 8.936 2.847 -12.440 1.00 80.56 156 GLU A N 1
ATOM 1213 C CA . GLU A 1 156 ? 10.135 3.056 -13.268 1.00 80.56 156 GLU A CA 1
ATOM 1214 C C . GLU A 1 156 ? 10.078 2.251 -14.575 1.00 80.56 156 GLU A C 1
ATOM 1216 O O . GLU A 1 156 ? 10.489 2.731 -15.628 1.00 80.56 156 GLU A O 1
ATOM 1221 N N . LEU A 1 157 ? 9.534 1.032 -14.536 1.00 75.50 157 LEU A N 1
ATOM 1222 C CA . LEU A 1 157 ? 9.469 0.164 -15.709 1.00 75.50 157 LEU A CA 1
ATOM 1223 C C . LEU A 1 157 ? 8.300 0.473 -16.646 1.00 75.50 157 LEU A C 1
ATOM 1225 O O . LEU A 1 157 ? 8.460 0.258 -17.844 1.00 75.50 157 LEU A O 1
ATOM 1229 N N . TYR A 1 158 ? 7.149 0.926 -16.136 1.00 66.38 158 TYR A N 1
ATOM 1230 C CA . TYR A 1 158 ? 5.900 1.020 -16.907 1.00 66.38 158 TYR A CA 1
ATOM 1231 C C . TYR A 1 158 ? 5.298 2.428 -16.989 1.00 66.38 158 TYR A C 1
ATOM 1233 O O . TYR A 1 158 ? 4.502 2.668 -17.893 1.00 66.38 158 TYR A O 1
ATOM 1241 N N . TYR A 1 159 ? 5.691 3.385 -16.141 1.00 56.22 159 TYR A N 1
ATOM 1242 C CA . TYR A 1 159 ? 5.174 4.762 -16.209 1.00 56.22 159 TYR A CA 1
ATOM 1243 C C . TYR A 1 159 ? 5.516 5.438 -17.545 1.00 56.22 159 TYR A C 1
ATOM 1245 O O . TYR A 1 159 ? 4.693 6.159 -18.099 1.00 56.22 159 TYR A O 1
ATOM 1253 N N . GLN A 1 160 ? 6.688 5.144 -18.121 1.00 54.78 160 GLN A N 1
ATOM 1254 C CA . GLN A 1 160 ? 7.086 5.690 -19.424 1.00 54.78 160 GLN A CA 1
ATOM 1255 C C . GLN A 1 160 ? 6.453 4.971 -20.628 1.00 54.78 160 GLN A C 1
ATOM 1257 O O . GLN A 1 160 ? 6.391 5.546 -21.711 1.00 54.78 160 GLN A O 1
ATOM 1262 N N . LEU A 1 161 ? 5.961 3.740 -20.443 1.00 49.16 161 LEU A N 1
ATOM 1263 C CA . LEU A 1 161 ? 5.270 2.956 -21.478 1.00 49.16 161 LEU A CA 1
ATOM 1264 C C . LEU A 1 161 ? 3.752 3.203 -21.478 1.00 49.16 161 LEU A C 1
ATOM 1266 O O . LEU A 1 161 ? 3.123 3.107 -22.526 1.00 49.16 161 LEU A O 1
ATOM 1270 N N . ALA A 1 162 ? 3.171 3.548 -20.324 1.00 51.47 162 ALA A N 1
ATOM 1271 C CA . ALA A 1 162 ? 1.746 3.850 -20.163 1.00 51.47 162 ALA A CA 1
ATOM 1272 C C . ALA A 1 162 ? 1.363 5.289 -20.564 1.00 51.47 162 ALA A C 1
ATOM 1274 O O . ALA A 1 162 ? 0.180 5.620 -20.617 1.00 51.47 162 ALA A O 1
ATOM 1275 N N . LEU A 1 163 ? 2.336 6.155 -20.877 1.00 52.47 163 LEU A N 1
ATOM 1276 C CA . LEU A 1 163 ? 2.066 7.415 -21.570 1.00 52.47 163 LEU A CA 1
ATOM 1277 C C . LEU A 1 163 ? 1.637 7.095 -23.011 1.00 52.47 163 LEU A C 1
ATOM 1279 O O . LEU A 1 163 ? 2.440 7.125 -23.942 1.00 52.47 163 LEU A O 1
ATOM 1283 N N . GLU A 1 164 ? 0.334 6.876 -23.194 1.00 45.38 164 GLU A N 1
ATOM 1284 C CA . GLU A 1 164 ? -0.421 6.796 -24.462 1.00 45.38 164 GLU A CA 1
ATOM 1285 C C . GLU A 1 164 ? -0.249 8.032 -25.390 1.00 45.38 164 GLU A C 1
ATOM 1287 O O . GLU A 1 164 ? -1.028 8.259 -26.309 1.00 45.38 164 GLU A O 1
ATOM 1292 N N . SER A 1 165 ? 0.758 8.882 -25.172 1.00 47.16 165 SER A N 1
ATOM 1293 C CA . SER A 1 165 ? 0.877 10.230 -25.743 1.00 47.16 165 SER A CA 1
ATOM 1294 C C . SER A 1 165 ? 2.231 10.541 -26.398 1.00 47.16 165 SER A C 1
ATOM 1296 O O . SER A 1 165 ? 2.507 11.695 -26.726 1.00 47.16 165 SER A O 1
ATOM 1298 N N . GLY A 1 166 ? 3.071 9.534 -26.664 1.00 49.75 166 GLY A N 1
ATOM 1299 C CA . GLY A 1 166 ? 4.201 9.691 -27.594 1.00 49.75 166 GLY A CA 1
ATOM 1300 C C . GLY A 1 166 ? 5.333 10.605 -27.109 1.00 49.75 166 GLY A C 1
ATOM 1301 O O . GLY A 1 166 ? 6.084 11.143 -27.924 1.00 49.75 166 GLY A O 1
ATOM 1302 N N . ARG A 1 167 ? 5.480 10.791 -25.793 1.00 52.91 167 ARG A N 1
ATOM 1303 C CA . ARG A 1 167 ? 6.642 11.458 -25.191 1.00 52.91 167 ARG A CA 1
ATOM 1304 C C . ARG A 1 167 ? 7.292 10.536 -24.173 1.00 52.91 167 ARG A C 1
ATOM 1306 O O . ARG A 1 167 ? 6.884 10.489 -23.019 1.00 52.91 167 ARG A O 1
ATOM 1313 N N . VAL A 1 168 ? 8.317 9.822 -24.628 1.00 58.53 168 VAL A N 1
ATOM 1314 C CA . VAL A 1 168 ? 9.292 9.184 -23.741 1.00 58.53 168 VAL A CA 1
ATOM 1315 C C . VAL A 1 168 ? 10.037 10.321 -23.038 1.00 58.53 168 VAL A C 1
ATOM 1317 O O . VAL A 1 168 ? 10.566 11.213 -23.708 1.00 58.53 168 VAL A O 1
ATOM 1320 N N . GLU A 1 169 ? 10.013 10.355 -21.704 1.00 62.16 169 GLU A N 1
ATOM 1321 C CA . GLU A 1 169 ? 10.845 11.304 -20.959 1.00 62.16 169 GLU A CA 1
ATOM 1322 C C . GLU A 1 169 ? 12.323 11.064 -21.293 1.00 62.16 169 GLU A C 1
ATOM 1324 O O . GLU A 1 169 ? 12.716 9.967 -21.691 1.00 62.16 169 GLU A O 1
ATOM 1329 N N . SER A 1 170 ? 13.160 12.098 -21.175 1.00 69.38 170 SER A N 1
ATOM 1330 C CA . SER A 1 170 ? 14.583 11.955 -21.490 1.00 69.38 170 SER A CA 1
ATOM 1331 C C . SER A 1 170 ? 15.191 10.869 -20.607 1.00 69.38 170 SER A C 1
ATOM 1333 O O . SER A 1 170 ? 15.236 11.023 -19.389 1.00 69.38 170 SER A O 1
ATOM 1335 N N . ALA A 1 171 ? 15.666 9.786 -21.220 1.00 77.75 171 ALA A N 1
ATOM 1336 C CA . ALA A 1 171 ? 16.379 8.749 -20.493 1.00 77.75 171 ALA A CA 1
ATOM 1337 C C . ALA A 1 171 ? 17.630 9.350 -19.837 1.00 77.75 171 ALA A C 1
ATOM 1339 O O . ALA A 1 171 ? 18.384 10.094 -20.469 1.00 77.75 171 ALA A O 1
ATOM 1340 N N . GLU A 1 172 ? 17.838 9.026 -18.568 1.00 82.00 172 GLU A N 1
ATOM 1341 C CA . GLU A 1 172 ? 18.965 9.517 -17.774 1.00 82.00 172 GLU A CA 1
ATOM 1342 C C . GLU A 1 172 ? 20.180 8.597 -17.906 1.00 82.00 172 GLU A C 1
ATOM 1344 O O . GLU A 1 172 ? 21.323 9.040 -17.774 1.00 82.00 172 GLU A O 1
ATOM 1349 N N . TRP A 1 173 ? 19.934 7.317 -18.204 1.00 86.75 173 TRP A N 1
ATOM 1350 C CA . TRP A 1 173 ? 20.966 6.294 -18.327 1.00 86.75 173 TRP A CA 1
ATOM 1351 C C . TRP A 1 173 ? 20.906 5.549 -19.662 1.00 86.75 173 TRP A C 1
ATOM 1353 O O . TRP A 1 173 ? 19.816 5.334 -20.205 1.00 86.75 173 TRP A O 1
ATOM 1363 N N . PRO A 1 174 ? 22.058 5.081 -20.179 1.00 88.12 174 PRO A N 1
ATOM 1364 C CA . PRO A 1 174 ? 22.099 4.264 -21.389 1.00 88.12 174 PRO A CA 1
ATOM 1365 C C . PRO A 1 174 ? 21.244 2.996 -21.285 1.00 88.12 174 PRO A C 1
ATOM 1367 O O . PRO A 1 174 ? 20.521 2.659 -22.219 1.00 88.12 174 PRO A O 1
ATOM 1370 N N . GLU A 1 175 ? 21.290 2.304 -20.145 1.00 89.12 175 GLU A N 1
ATOM 1371 C CA . GLU A 1 175 ? 20.559 1.056 -19.917 1.00 89.12 175 GLU A CA 1
ATOM 1372 C C . GLU A 1 175 ? 19.044 1.288 -19.890 1.00 89.12 175 GLU A C 1
ATOM 1374 O O . GLU A 1 175 ? 18.286 0.479 -20.420 1.00 89.12 175 GLU A O 1
ATOM 1379 N N . GLN A 1 176 ? 18.615 2.427 -19.344 1.00 86.31 176 GLN A N 1
ATOM 1380 C CA . GLN A 1 176 ? 17.223 2.871 -19.348 1.00 86.31 176 GLN A CA 1
ATOM 1381 C C . GLN A 1 176 ? 16.741 3.171 -20.777 1.00 86.31 176 GLN A C 1
ATOM 1383 O O . GLN A 1 176 ? 15.700 2.666 -21.194 1.00 86.31 176 GLN A O 1
ATOM 1388 N N . ALA A 1 177 ? 17.519 3.935 -21.553 1.00 85.62 177 ALA A N 1
ATOM 1389 C CA . ALA A 1 177 ? 17.198 4.250 -22.947 1.00 85.62 177 ALA A CA 1
ATOM 1390 C C . ALA A 1 177 ? 17.055 2.980 -23.801 1.00 85.62 177 ALA A C 1
ATOM 1392 O O . ALA A 1 177 ? 16.093 2.831 -24.556 1.00 85.62 177 ALA A O 1
ATOM 1393 N N . LEU A 1 178 ? 18.001 2.047 -23.648 1.00 87.75 178 LEU A N 1
ATOM 1394 C CA . LEU A 1 178 ? 17.980 0.762 -24.340 1.00 87.75 178 LEU A CA 1
ATOM 1395 C C . LEU A 1 178 ? 16.797 -0.097 -23.898 1.00 87.75 178 LEU A C 1
ATOM 1397 O O . LEU A 1 178 ? 16.124 -0.668 -24.751 1.00 87.75 178 LEU A O 1
ATOM 1401 N N . TYR A 1 179 ? 16.512 -0.167 -22.595 1.00 88.25 179 TYR A N 1
ATOM 1402 C CA . TYR A 1 179 ? 15.364 -0.910 -22.081 1.00 88.25 179 TYR A CA 1
ATOM 1403 C C . TYR A 1 179 ? 14.051 -0.403 -22.686 1.00 88.25 179 TYR A C 1
ATOM 1405 O O . TYR A 1 179 ? 13.264 -1.212 -23.175 1.00 88.25 179 TYR A O 1
ATOM 1413 N N . TYR A 1 180 ? 13.831 0.914 -22.728 1.00 84.31 180 TYR A N 1
ATOM 1414 C CA . TYR A 1 180 ? 12.616 1.474 -23.322 1.00 84.31 180 TYR A CA 1
ATOM 1415 C C . TYR A 1 180 ? 12.519 1.211 -24.820 1.00 84.31 180 TYR A C 1
ATOM 1417 O O . TYR A 1 180 ? 11.472 0.764 -25.277 1.00 84.31 180 TYR A O 1
ATOM 1425 N N . ALA A 1 181 ? 13.599 1.411 -25.579 1.00 84.69 181 ALA A N 1
ATOM 1426 C CA . ALA A 1 181 ? 13.603 1.117 -27.012 1.00 84.69 181 ALA A CA 1
ATOM 1427 C C . ALA A 1 181 ? 13.270 -0.361 -27.293 1.00 84.69 181 ALA A C 1
ATOM 1429 O O . ALA A 1 181 ? 12.409 -0.666 -28.115 1.00 84.69 181 ALA A O 1
ATOM 1430 N N . VAL A 1 182 ? 13.901 -1.279 -26.555 1.00 87.38 182 VAL A N 1
ATOM 1431 C CA . VAL A 1 182 ? 13.663 -2.731 -26.636 1.00 87.38 182 VAL A CA 1
ATOM 1432 C C . VAL A 1 182 ? 12.221 -3.078 -26.266 1.00 87.38 182 VAL A C 1
ATOM 1434 O O . VAL A 1 182 ? 11.616 -3.920 -26.922 1.00 87.38 182 VAL A O 1
ATOM 1437 N N . LYS A 1 183 ? 11.655 -2.438 -25.236 1.00 85.38 183 LYS A N 1
ATOM 1438 C CA . LYS A 1 183 ? 10.285 -2.706 -24.785 1.00 85.38 183 LYS A CA 1
ATOM 1439 C C . LYS A 1 183 ? 9.209 -2.162 -25.712 1.00 85.38 183 LYS A C 1
ATOM 1441 O O . LYS A 1 183 ? 8.231 -2.862 -25.947 1.00 85.38 183 LYS A O 1
ATOM 1446 N N . ILE A 1 184 ? 9.399 -0.974 -26.282 1.00 84.06 184 ILE A N 1
ATOM 1447 C CA . ILE A 1 184 ? 8.474 -0.400 -27.272 1.00 84.06 184 ILE A CA 1
ATOM 1448 C C . ILE A 1 184 ? 8.334 -1.331 -28.484 1.00 84.06 184 ILE A C 1
ATOM 1450 O O . ILE A 1 184 ? 7.235 -1.516 -29.000 1.00 84.06 184 ILE A O 1
ATOM 1454 N N . HIS A 1 185 ? 9.437 -1.944 -28.916 1.00 85.75 185 HIS A N 1
ATOM 1455 C CA . HIS A 1 185 ? 9.470 -2.833 -30.078 1.00 85.75 185 HIS A CA 1
ATOM 1456 C C . HIS A 1 185 ? 9.376 -4.323 -29.723 1.00 85.75 185 HIS A C 1
ATOM 1458 O O . HIS A 1 185 ? 9.591 -5.162 -30.595 1.00 85.75 185 HIS A O 1
ATOM 1464 N N . GLU A 1 186 ? 9.049 -4.676 -28.475 1.00 87.19 186 GLU A N 1
ATOM 1465 C CA . GLU A 1 186 ? 9.082 -6.066 -28.005 1.00 87.19 186 GLU A CA 1
ATOM 1466 C C . GLU A 1 186 ? 8.185 -6.972 -28.847 1.00 87.19 186 GLU A C 1
ATOM 1468 O O . GLU A 1 186 ? 8.648 -8.005 -29.322 1.00 87.19 186 GLU A O 1
ATOM 1473 N N . GLN A 1 187 ? 6.938 -6.562 -29.091 1.00 87.19 187 GLN A N 1
ATOM 1474 C CA . GLN A 1 187 ? 6.009 -7.378 -29.869 1.00 87.19 187 GLN A CA 1
ATOM 1475 C C . GLN A 1 187 ? 6.476 -7.539 -31.319 1.00 87.19 187 GLN A C 1
ATOM 1477 O O . GLN A 1 187 ? 6.492 -8.651 -31.829 1.00 87.19 187 GLN A O 1
ATOM 1482 N N . THR A 1 188 ? 6.937 -6.458 -31.956 1.00 89.81 188 THR A N 1
ATOM 1483 C CA . THR A 1 188 ? 7.466 -6.505 -33.327 1.00 89.81 188 THR A CA 1
ATOM 1484 C C . THR A 1 188 ? 8.655 -7.456 -33.434 1.00 89.81 188 THR A C 1
ATOM 1486 O O . THR A 1 188 ? 8.703 -8.278 -34.342 1.00 89.81 188 THR A O 1
ATOM 1489 N N . ILE A 1 189 ? 9.586 -7.396 -32.481 1.00 89.44 189 ILE A N 1
ATOM 1490 C CA . ILE A 1 189 ? 10.772 -8.257 -32.467 1.00 89.44 189 ILE A CA 1
ATOM 1491 C C . ILE A 1 189 ? 10.382 -9.720 -32.231 1.00 89.44 189 ILE A C 1
ATOM 1493 O O . ILE A 1 189 ? 10.921 -10.606 -32.891 1.00 89.44 189 ILE A O 1
ATOM 1497 N N . LEU A 1 190 ? 9.443 -9.994 -31.321 1.00 90.56 190 LEU A N 1
ATOM 1498 C CA . LEU A 1 190 ? 8.956 -11.353 -31.070 1.00 90.56 190 LEU A CA 1
ATOM 1499 C C . LEU A 1 190 ? 8.213 -11.927 -32.285 1.00 90.56 190 LEU A C 1
ATOM 1501 O O . LEU A 1 190 ? 8.453 -13.077 -32.658 1.00 90.56 190 LEU A O 1
ATOM 1505 N N . ASP A 1 191 ? 7.376 -11.125 -32.942 1.00 91.62 191 ASP A N 1
ATOM 1506 C CA . ASP A 1 191 ? 6.655 -11.522 -34.152 1.00 91.62 191 ASP A CA 1
ATOM 1507 C C . ASP A 1 191 ? 7.634 -11.801 -35.308 1.00 91.62 191 ASP A C 1
ATOM 1509 O O . ASP A 1 191 ? 7.529 -12.829 -35.986 1.00 91.62 191 ASP A O 1
ATOM 1513 N N . GLU A 1 192 ? 8.652 -10.958 -35.496 1.00 91.38 192 GLU A N 1
ATOM 1514 C CA . GLU A 1 192 ? 9.719 -11.182 -36.479 1.00 91.38 192 GLU A CA 1
ATOM 1515 C C . GLU A 1 192 ? 10.532 -12.443 -36.162 1.00 91.38 192 GLU A C 1
ATOM 1517 O O . GLU A 1 192 ? 10.745 -13.273 -37.045 1.00 91.38 192 GLU A O 1
ATOM 1522 N N . LEU A 1 193 ? 10.927 -12.661 -34.903 1.00 89.25 193 LEU A N 1
ATOM 1523 C CA . LEU A 1 193 ? 11.631 -13.879 -34.482 1.00 89.25 193 LEU A CA 1
ATOM 1524 C C . LEU A 1 193 ? 10.782 -15.144 -34.668 1.00 89.25 193 LEU A C 1
ATOM 1526 O O . LEU A 1 193 ? 11.332 -16.218 -34.916 1.00 89.25 193 LEU A O 1
ATOM 1530 N N . SER A 1 194 ? 9.455 -15.038 -34.575 1.00 87.12 194 SER A N 1
ATOM 1531 C CA . SER A 1 194 ? 8.534 -16.160 -34.799 1.00 87.12 194 SER A CA 1
ATOM 1532 C C . SER A 1 194 ? 8.327 -16.490 -36.284 1.00 87.12 194 SER A C 1
ATOM 1534 O O . SER A 1 194 ? 8.132 -17.651 -36.640 1.00 87.12 194 SER A O 1
ATOM 1536 N N . THR A 1 195 ? 8.425 -15.496 -37.168 1.00 90.00 195 THR A N 1
ATOM 1537 C CA . THR A 1 195 ? 8.174 -15.649 -38.613 1.00 90.00 195 THR A CA 1
ATOM 1538 C C . THR A 1 195 ? 9.451 -15.800 -39.439 1.00 90.00 195 THR A C 1
ATOM 1540 O O . THR A 1 195 ? 9.401 -16.281 -40.572 1.00 90.00 195 THR A O 1
ATOM 1543 N N . MET A 1 196 ? 10.608 -15.443 -38.876 1.00 91.88 196 MET A N 1
ATOM 1544 C CA . MET A 1 196 ? 11.902 -15.548 -39.542 1.00 91.88 196 MET A CA 1
ATOM 1545 C C . MET A 1 196 ? 12.225 -17.012 -39.897 1.00 91.88 196 MET A C 1
ATOM 1547 O O . MET A 1 196 ? 12.095 -17.898 -39.039 1.00 91.88 196 MET A O 1
ATOM 1551 N N . PRO A 1 197 ? 12.666 -17.293 -41.141 1.00 89.94 197 PRO A N 1
ATOM 1552 C CA . PRO A 1 197 ? 13.103 -18.628 -41.525 1.00 89.94 197 PRO A CA 1
ATOM 1553 C C . PRO A 1 197 ? 14.390 -18.982 -40.772 1.00 89.94 197 PRO A C 1
ATOM 1555 O O . PRO A 1 197 ? 15.422 -18.332 -40.941 1.00 89.94 197 PRO A O 1
ATOM 1558 N N . MET A 1 198 ? 14.325 -20.021 -39.940 1.00 90.88 198 MET A N 1
ATOM 1559 C CA . MET A 1 198 ? 15.461 -20.547 -39.181 1.00 90.88 198 MET A CA 1
ATOM 1560 C C . MET A 1 198 ? 15.766 -21.981 -39.611 1.00 90.88 198 MET A C 1
ATOM 1562 O O . MET A 1 198 ? 14.888 -22.692 -40.093 1.00 90.88 198 MET A O 1
ATOM 1566 N N . ALA A 1 199 ? 17.023 -22.402 -39.453 1.00 88.88 199 ALA A N 1
ATOM 1567 C CA . ALA A 1 199 ? 17.455 -23.732 -39.881 1.00 88.88 199 ALA A CA 1
ATOM 1568 C C . ALA A 1 199 ? 16.823 -24.871 -39.056 1.00 88.88 199 ALA A C 1
ATOM 1570 O O . ALA A 1 199 ? 16.681 -25.974 -39.572 1.00 88.88 199 ALA A O 1
ATOM 1571 N N . ASP A 1 200 ? 16.462 -24.605 -37.797 1.00 91.44 200 ASP A N 1
ATOM 1572 C CA . ASP A 1 200 ? 15.818 -25.551 -36.881 1.00 91.44 200 ASP A CA 1
ATOM 1573 C C . ASP A 1 200 ? 15.075 -24.793 -35.764 1.00 91.44 200 ASP A C 1
ATOM 1575 O O . ASP A 1 200 ? 15.432 -23.659 -35.429 1.00 91.44 200 ASP A O 1
ATOM 1579 N N . GLU A 1 201 ? 14.078 -25.432 -35.153 1.00 88.94 201 GLU A N 1
ATOM 1580 C CA . GLU A 1 201 ? 13.268 -24.866 -34.069 1.00 88.94 201 GLU A CA 1
ATOM 1581 C C . GLU A 1 201 ? 14.097 -24.635 -32.795 1.00 88.94 201 GLU A C 1
ATOM 1583 O O . GLU A 1 201 ? 13.924 -23.630 -32.107 1.00 88.94 201 GLU A O 1
ATOM 1588 N N . SER A 1 202 ? 15.115 -25.467 -32.548 1.00 91.50 202 SER A N 1
ATOM 1589 C CA . SER A 1 202 ? 16.048 -25.279 -31.425 1.00 91.50 202 SER A CA 1
ATOM 1590 C C . SER A 1 202 ? 16.842 -23.965 -31.491 1.00 91.50 202 SER A C 1
ATOM 1592 O O . SER A 1 202 ? 17.378 -23.499 -30.481 1.00 91.50 202 SER A O 1
ATOM 1594 N N . ILE A 1 203 ? 16.991 -23.373 -32.681 1.00 92.44 203 ILE A N 1
ATOM 1595 C CA . ILE A 1 203 ? 17.642 -22.068 -32.859 1.00 92.44 203 ILE A CA 1
ATOM 1596 C C . ILE A 1 203 ? 16.670 -20.953 -32.477 1.00 92.44 203 ILE A C 1
ATOM 1598 O O . ILE A 1 203 ? 17.094 -19.980 -31.855 1.00 92.44 203 ILE A O 1
ATOM 1602 N N . ARG A 1 204 ? 15.378 -21.118 -32.783 1.00 89.12 204 ARG A N 1
ATOM 1603 C CA . ARG A 1 204 ? 14.327 -20.170 -32.407 1.00 89.12 204 ARG A CA 1
ATOM 1604 C C . ARG A 1 204 ? 14.176 -20.083 -30.896 1.00 89.12 204 ARG A C 1
ATOM 1606 O O . ARG A 1 204 ? 14.232 -18.982 -30.357 1.00 89.12 204 ARG A O 1
ATOM 1613 N N . GLU A 1 205 ? 14.074 -21.223 -30.216 1.00 91.62 205 GLU A N 1
ATOM 1614 C CA . GLU A 1 205 ? 14.007 -21.271 -28.748 1.00 91.62 205 GLU A CA 1
ATOM 1615 C C . GLU A 1 205 ? 15.216 -20.566 -28.119 1.00 91.62 205 GLU A C 1
ATOM 1617 O O . GLU A 1 205 ? 15.060 -19.665 -27.297 1.00 91.62 205 GLU A O 1
ATOM 1622 N N . ARG A 1 206 ? 16.433 -20.870 -28.593 1.00 93.56 206 ARG A N 1
ATOM 1623 C CA . ARG A 1 206 ? 17.658 -20.207 -28.116 1.00 93.56 206 ARG A CA 1
ATOM 1624 C C . ARG A 1 206 ? 17.693 -18.708 -28.416 1.00 93.56 206 ARG A C 1
ATOM 1626 O O . ARG A 1 206 ? 18.239 -17.946 -27.616 1.00 93.56 206 ARG A O 1
ATOM 1633 N N . ALA A 1 207 ? 17.148 -18.269 -29.548 1.00 91.62 207 ALA A N 1
ATOM 1634 C CA . ALA A 1 207 ? 17.048 -16.852 -29.886 1.00 91.62 207 ALA A CA 1
ATOM 1635 C C . ALA A 1 207 ? 16.081 -16.121 -28.940 1.00 91.62 207 ALA A C 1
ATOM 1637 O O . ALA A 1 207 ? 16.429 -15.055 -28.430 1.00 91.62 207 ALA A O 1
ATOM 1638 N N . LEU A 1 208 ? 14.923 -16.719 -28.638 1.00 91.50 208 LEU A N 1
ATOM 1639 C CA . LEU A 1 208 ? 13.957 -16.195 -27.666 1.00 91.50 208 LEU A CA 1
ATOM 1640 C C . LEU A 1 208 ? 14.541 -16.157 -26.249 1.00 91.50 208 LEU A C 1
ATOM 1642 O O . LEU A 1 208 ? 14.438 -15.138 -25.566 1.00 91.50 208 LEU A O 1
ATOM 1646 N N . ASP A 1 209 ? 15.234 -17.213 -25.825 1.00 93.25 209 ASP A N 1
ATOM 1647 C CA . ASP A 1 209 ? 15.929 -17.248 -24.535 1.00 93.25 209 ASP A CA 1
ATOM 1648 C C . ASP A 1 209 ? 16.991 -16.150 -24.434 1.00 93.25 209 ASP A C 1
ATOM 1650 O O . ASP A 1 209 ? 17.092 -15.458 -23.417 1.00 93.25 209 ASP A O 1
ATOM 1654 N N . THR A 1 210 ? 17.762 -15.949 -25.506 1.00 93.75 210 THR A N 1
ATOM 1655 C CA . THR A 1 210 ? 18.784 -14.897 -25.581 1.00 93.75 210 THR A CA 1
ATOM 1656 C C . THR A 1 210 ? 18.151 -13.510 -25.499 1.00 93.75 210 THR A C 1
ATOM 1658 O O . THR A 1 210 ? 18.636 -12.661 -24.747 1.00 93.75 210 THR A O 1
ATOM 1661 N N . TRP A 1 211 ? 17.047 -13.289 -26.216 1.00 91.56 211 TRP A N 1
ATOM 1662 C CA . TRP A 1 211 ? 16.265 -12.056 -26.150 1.00 91.56 211 TRP A CA 1
ATOM 1663 C C . TRP A 1 211 ? 15.778 -11.787 -24.723 1.00 91.56 211 TRP A C 1
ATOM 1665 O O . TRP A 1 211 ? 16.094 -10.749 -24.140 1.00 91.56 211 TRP A O 1
ATOM 1675 N N . HIS A 1 212 ? 15.101 -12.755 -24.102 1.00 91.56 212 HIS A N 1
ATOM 1676 C CA . HIS A 1 212 ? 14.603 -12.619 -22.736 1.00 91.56 212 HIS A CA 1
ATOM 1677 C C . HIS A 1 212 ? 15.726 -12.410 -21.714 1.00 91.56 212 HIS A C 1
ATOM 1679 O O . HIS A 1 212 ? 15.558 -11.626 -20.773 1.00 91.56 212 HIS A O 1
ATOM 1685 N N . ALA A 1 213 ? 16.873 -13.072 -21.881 1.00 93.69 213 ALA A N 1
ATOM 1686 C CA . ALA A 1 213 ? 18.044 -12.875 -21.033 1.00 93.69 213 ALA A CA 1
ATOM 1687 C C . ALA A 1 213 ? 18.613 -11.455 -21.173 1.00 93.69 213 ALA A C 1
ATOM 1689 O O . ALA A 1 213 ? 18.920 -10.815 -20.163 1.00 93.69 213 ALA A O 1
ATOM 1690 N N . TYR A 1 214 ? 18.699 -10.937 -22.399 1.00 93.00 214 TYR A N 1
ATOM 1691 C CA . TYR A 1 214 ? 19.156 -9.577 -22.673 1.00 93.00 214 TYR A CA 1
ATOM 1692 C C . TYR A 1 214 ? 18.216 -8.526 -22.069 1.00 93.00 214 TYR A C 1
ATOM 1694 O O . TYR A 1 214 ? 18.664 -7.664 -21.310 1.00 93.00 214 TYR A O 1
ATOM 1702 N N . THR A 1 215 ? 16.906 -8.644 -22.300 1.00 89.25 215 THR A N 1
ATOM 1703 C CA . THR A 1 215 ? 15.901 -7.740 -21.718 1.00 89.25 215 THR A CA 1
ATOM 1704 C C . THR A 1 215 ? 15.915 -7.795 -20.191 1.00 89.25 215 THR A C 1
ATOM 1706 O O . THR A 1 215 ? 15.818 -6.762 -19.526 1.00 89.25 215 THR A O 1
ATOM 1709 N N . ARG A 1 216 ? 16.077 -8.989 -19.604 1.00 90.62 216 ARG A N 1
ATOM 1710 C CA . ARG A 1 216 ? 16.181 -9.161 -18.148 1.00 90.62 216 ARG A CA 1
ATOM 1711 C C . ARG A 1 216 ? 17.424 -8.478 -17.588 1.00 90.62 216 ARG A C 1
ATOM 1713 O O . ARG A 1 216 ? 17.319 -7.833 -16.550 1.00 90.62 216 ARG A O 1
ATOM 1720 N N . ARG A 1 217 ? 18.565 -8.594 -18.271 1.00 93.44 217 ARG A N 1
ATOM 1721 C CA . ARG A 1 217 ? 19.810 -7.926 -17.883 1.00 93.44 217 ARG A CA 1
ATOM 1722 C C . ARG A 1 217 ? 19.664 -6.407 -17.921 1.00 93.44 217 ARG A C 1
ATOM 1724 O O . ARG A 1 217 ? 19.937 -5.773 -16.911 1.00 93.44 217 ARG A O 1
ATOM 1731 N N . LEU A 1 218 ? 19.161 -5.846 -19.024 1.00 89.88 218 LEU A N 1
ATOM 1732 C CA . LEU A 1 218 ? 18.913 -4.403 -19.138 1.00 89.88 218 LEU A CA 1
ATOM 1733 C C . LEU A 1 218 ? 18.001 -3.893 -18.020 1.00 89.88 218 LEU A C 1
ATOM 1735 O O . LEU A 1 218 ? 18.293 -2.875 -17.400 1.00 89.88 218 LEU A O 1
ATOM 1739 N N . ARG A 1 219 ? 16.931 -4.638 -17.717 1.00 88.69 219 ARG A N 1
ATOM 1740 C CA . ARG A 1 219 ? 16.034 -4.327 -16.602 1.00 88.69 219 ARG A CA 1
ATOM 1741 C C . ARG A 1 219 ? 16.777 -4.306 -15.267 1.00 88.69 219 ARG A C 1
ATOM 1743 O O . ARG A 1 219 ? 16.605 -3.374 -14.494 1.00 88.69 219 ARG A O 1
ATOM 1750 N N . THR A 1 220 ? 17.578 -5.328 -14.974 1.00 90.75 220 THR A N 1
ATOM 1751 C CA . THR A 1 220 ? 18.348 -5.401 -13.725 1.00 90.75 220 THR A CA 1
ATOM 1752 C C . THR A 1 220 ? 19.358 -4.262 -13.618 1.00 90.75 220 THR A C 1
ATOM 1754 O O . THR A 1 220 ? 19.428 -3.622 -12.570 1.00 90.75 220 THR A O 1
ATOM 1757 N N . ASP A 1 221 ? 20.092 -3.979 -14.693 1.00 90.06 221 ASP A N 1
ATOM 1758 C CA . ASP A 1 221 ? 21.099 -2.920 -14.723 1.00 90.06 221 ASP A CA 1
ATOM 1759 C C . ASP A 1 221 ? 20.437 -1.545 -14.523 1.00 90.06 221 ASP A C 1
ATOM 1761 O O . ASP A 1 221 ? 20.879 -0.779 -13.666 1.00 90.06 221 ASP A O 1
ATOM 1765 N N . PHE A 1 222 ? 19.317 -1.272 -15.204 1.00 88.31 222 PHE A N 1
ATOM 1766 C CA . PHE A 1 222 ? 18.514 -0.060 -15.007 1.00 88.31 222 PHE A CA 1
ATOM 1767 C C . PHE A 1 222 ? 18.026 0.076 -13.558 1.00 88.31 222 PHE A C 1
ATOM 1769 O O . PHE A 1 222 ? 18.331 1.068 -12.894 1.00 88.31 222 PHE A O 1
ATOM 1776 N N . LEU A 1 223 ? 17.333 -0.936 -13.027 1.00 88.69 223 LEU A N 1
ATOM 1777 C CA . LEU A 1 223 ? 16.788 -0.874 -11.669 1.00 88.69 223 LEU A CA 1
ATOM 1778 C C . LEU A 1 223 ? 17.886 -0.699 -10.615 1.00 88.69 223 LEU A C 1
ATOM 1780 O O . LEU A 1 223 ? 17.698 0.058 -9.664 1.00 88.69 223 LEU A O 1
ATOM 1784 N N . SER A 1 224 ? 19.057 -1.315 -10.810 1.00 89.19 224 SER A N 1
ATOM 1785 C CA . SER A 1 224 ? 20.189 -1.185 -9.885 1.00 89.19 224 SER A CA 1
ATOM 1786 C C . SER A 1 224 ? 20.669 0.261 -9.708 1.00 89.19 224 SER A C 1
ATOM 1788 O O . SER A 1 224 ? 21.127 0.624 -8.624 1.00 89.19 224 SER A O 1
ATOM 1790 N N . ARG A 1 225 ? 20.519 1.110 -10.738 1.00 88.38 225 ARG A N 1
ATOM 1791 C CA . ARG A 1 225 ? 20.852 2.543 -10.670 1.00 88.38 225 ARG A CA 1
ATOM 1792 C C . ARG A 1 225 ? 19.866 3.324 -9.809 1.00 88.38 225 ARG A C 1
ATOM 1794 O O . ARG A 1 225 ? 20.266 4.279 -9.150 1.00 88.38 225 ARG A O 1
ATOM 1801 N N . THR A 1 226 ? 18.608 2.892 -9.783 1.00 86.75 226 THR A N 1
ATOM 1802 C CA . THR A 1 226 ? 17.530 3.523 -9.006 1.00 86.75 226 THR A CA 1
ATOM 1803 C C . THR A 1 226 ? 17.483 3.047 -7.548 1.00 86.75 226 THR A C 1
ATOM 1805 O O . THR A 1 226 ? 16.950 3.744 -6.686 1.00 86.75 226 THR A O 1
ATOM 1808 N N . THR A 1 227 ? 18.100 1.902 -7.224 1.00 87.94 227 THR A N 1
ATOM 1809 C CA . THR A 1 227 ? 18.081 1.310 -5.873 1.00 87.94 227 THR A CA 1
ATOM 1810 C C . THR A 1 227 ? 18.554 2.250 -4.758 1.00 87.94 227 THR A C 1
ATOM 1812 O O . THR A 1 227 ? 17.846 2.349 -3.758 1.00 87.94 227 THR A O 1
ATOM 1815 N N . PRO A 1 228 ? 19.681 2.985 -4.875 1.00 89.81 228 PRO A N 1
ATOM 1816 C CA . PRO A 1 228 ? 20.132 3.866 -3.793 1.00 89.81 228 PRO A CA 1
ATOM 1817 C C . PRO A 1 228 ? 19.133 4.986 -3.489 1.00 89.81 228 PRO A C 1
ATOM 1819 O O . PRO A 1 228 ? 19.037 5.463 -2.360 1.00 89.81 228 PRO A O 1
ATOM 1822 N N . GLU A 1 229 ? 18.404 5.439 -4.508 1.00 88.94 229 GLU A N 1
ATOM 1823 C CA . GLU A 1 229 ? 17.353 6.439 -4.362 1.00 88.94 229 GLU A CA 1
ATOM 1824 C C . GLU A 1 229 ? 16.133 5.859 -3.648 1.00 88.94 229 GLU A C 1
ATOM 1826 O O . GLU A 1 229 ? 15.642 6.454 -2.686 1.00 88.94 229 GLU A O 1
ATOM 1831 N N . LEU A 1 230 ? 15.713 4.657 -4.052 1.00 90.75 230 LEU A N 1
ATOM 1832 C CA . LEU A 1 230 ? 14.653 3.916 -3.384 1.00 90.75 230 LEU A CA 1
ATOM 1833 C C . LEU A 1 230 ? 14.990 3.658 -1.908 1.00 90.75 230 LEU A C 1
ATOM 1835 O O . LEU A 1 230 ? 14.141 3.871 -1.052 1.00 90.75 230 LEU A O 1
ATOM 1839 N N . GLU A 1 231 ? 16.215 3.253 -1.573 1.00 92.31 231 GLU A N 1
ATOM 1840 C CA . GLU A 1 231 ? 16.620 3.007 -0.181 1.00 92.31 231 GLU A CA 1
ATOM 1841 C C . GLU A 1 231 ? 16.467 4.252 0.703 1.00 92.31 231 GLU A C 1
ATOM 1843 O O . GLU A 1 231 ? 15.952 4.159 1.823 1.00 92.31 231 GLU A O 1
ATOM 1848 N N . ARG A 1 232 ? 16.840 5.432 0.188 1.00 92.06 232 ARG A N 1
ATOM 1849 C CA . ARG A 1 232 ? 16.615 6.708 0.886 1.00 92.06 232 ARG A CA 1
ATOM 1850 C C . ARG A 1 232 ? 15.126 6.976 1.077 1.00 92.06 232 ARG A C 1
ATOM 1852 O O . ARG A 1 232 ? 14.701 7.312 2.184 1.00 92.06 232 ARG A O 1
ATOM 1859 N N . LEU A 1 233 ? 14.333 6.781 0.026 1.00 92.25 233 LEU A N 1
ATOM 1860 C CA . LEU A 1 233 ? 12.888 6.970 0.079 1.00 92.25 233 LEU A CA 1
ATOM 1861 C C . LEU A 1 233 ? 12.225 6.028 1.098 1.00 92.25 233 LEU A C 1
ATOM 1863 O O . LEU A 1 233 ? 11.422 6.463 1.923 1.00 92.25 233 LEU A O 1
ATOM 1867 N N . LEU A 1 234 ? 12.601 4.749 1.106 1.00 94.00 234 LEU A N 1
ATOM 1868 C CA . LEU A 1 234 ? 12.101 3.757 2.059 1.00 94.00 234 LEU A CA 1
ATOM 1869 C C . LEU A 1 234 ? 12.463 4.110 3.506 1.00 94.00 234 LEU A C 1
ATOM 1871 O O . LEU A 1 234 ? 11.674 3.813 4.407 1.00 94.00 234 LEU A O 1
ATOM 1875 N N . GLY A 1 235 ? 13.618 4.744 3.734 1.00 94.25 235 GLY A N 1
ATOM 1876 C CA . GLY A 1 235 ? 13.989 5.314 5.030 1.00 94.25 235 GLY A CA 1
ATOM 1877 C C . GLY A 1 235 ? 13.006 6.395 5.486 1.00 94.25 235 GLY A C 1
ATOM 1878 O O . GLY A 1 235 ? 12.502 6.325 6.605 1.00 94.25 235 GLY A O 1
ATOM 1879 N N . ILE A 1 236 ? 12.649 7.324 4.591 1.00 94.38 236 ILE A N 1
ATOM 1880 C CA . ILE A 1 236 ? 11.651 8.371 4.864 1.00 94.38 236 ILE A CA 1
ATOM 1881 C C . ILE A 1 236 ? 10.294 7.749 5.209 1.00 94.38 236 ILE A C 1
ATOM 1883 O O . ILE A 1 236 ? 9.717 8.097 6.239 1.00 94.38 236 ILE A O 1
ATOM 1887 N N . TYR A 1 237 ? 9.802 6.805 4.397 1.00 94.31 237 TYR A N 1
ATOM 1888 C CA . TYR A 1 237 ? 8.530 6.121 4.664 1.00 94.31 237 TYR A CA 1
ATOM 1889 C C . TYR A 1 237 ? 8.537 5.404 6.011 1.00 94.31 237 TYR A C 1
ATOM 1891 O O . TYR A 1 237 ? 7.576 5.527 6.765 1.00 94.31 237 TYR A O 1
ATOM 1899 N N . ARG A 1 238 ? 9.610 4.673 6.337 1.00 95.50 238 ARG A N 1
ATOM 1900 C CA . ARG A 1 238 ? 9.734 3.979 7.625 1.00 95.50 238 ARG A CA 1
ATOM 1901 C C . ARG A 1 238 ? 9.572 4.948 8.786 1.00 95.50 238 ARG A C 1
ATOM 1903 O O . ARG A 1 238 ? 8.795 4.669 9.694 1.00 95.50 238 ARG A O 1
ATOM 1910 N N . ASP A 1 239 ? 10.308 6.052 8.747 1.00 94.75 239 ASP A N 1
ATOM 1911 C CA . ASP A 1 239 ? 10.359 6.995 9.857 1.00 94.75 239 ASP A CA 1
ATOM 1912 C C . ASP A 1 239 ? 9.029 7.746 9.990 1.00 94.75 239 ASP A C 1
ATOM 1914 O O . ASP A 1 239 ? 8.483 7.825 11.084 1.00 94.75 239 ASP A O 1
ATOM 1918 N N . VAL A 1 240 ? 8.442 8.218 8.883 1.00 95.38 240 VAL A N 1
ATOM 1919 C CA . VAL A 1 240 ? 7.137 8.902 8.929 1.00 95.38 240 VAL A CA 1
ATOM 1920 C C . VAL A 1 240 ? 6.016 7.958 9.368 1.00 95.38 240 VAL A C 1
ATOM 1922 O O . VAL A 1 240 ? 5.160 8.355 10.156 1.00 95.38 240 VAL A O 1
ATOM 1925 N N . LEU A 1 241 ? 5.996 6.712 8.883 1.00 94.94 241 LEU A N 1
ATOM 1926 C CA . LEU A 1 241 ? 4.976 5.745 9.292 1.00 94.94 241 LEU A CA 1
ATOM 1927 C C . LEU A 1 241 ? 5.130 5.358 10.763 1.00 94.94 241 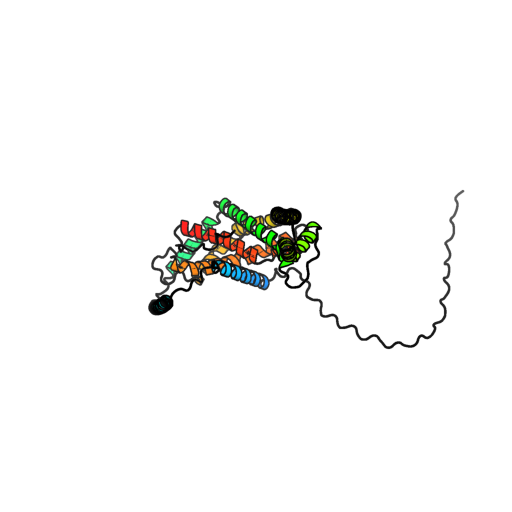LEU A C 1
ATOM 1929 O O . LEU A 1 241 ? 4.124 5.208 11.452 1.00 94.94 241 LEU A O 1
ATOM 1933 N N . ALA A 1 242 ? 6.361 5.224 11.262 1.00 93.06 242 ALA A N 1
ATOM 1934 C CA . ALA A 1 242 ? 6.598 5.000 12.682 1.00 93.06 242 ALA A CA 1
ATOM 1935 C C . ALA A 1 242 ? 6.052 6.167 13.522 1.00 93.06 242 ALA A C 1
ATOM 1937 O O . ALA A 1 242 ? 5.269 5.924 14.441 1.00 93.06 242 ALA A O 1
ATOM 1938 N N . ASP A 1 243 ? 6.378 7.411 13.158 1.00 93.12 243 ASP A N 1
ATOM 1939 C CA . ASP A 1 243 ? 5.869 8.613 13.833 1.00 93.12 243 ASP A CA 1
ATOM 1940 C C . ASP A 1 243 ? 4.327 8.659 13.795 1.00 93.12 243 ASP A C 1
ATOM 1942 O O . ASP A 1 243 ? 3.666 8.919 14.802 1.00 93.12 243 ASP A O 1
ATOM 1946 N N . PHE A 1 244 ? 3.720 8.333 12.649 1.00 93.88 244 PHE A N 1
ATOM 1947 C CA . PHE A 1 244 ? 2.266 8.257 12.515 1.00 93.88 244 PHE A CA 1
ATOM 1948 C C . PHE A 1 244 ? 1.655 7.221 13.462 1.00 93.88 244 PHE A C 1
ATOM 1950 O O . PHE A 1 244 ? 0.734 7.558 14.202 1.00 93.88 244 PHE A O 1
ATOM 1957 N N . PHE A 1 245 ? 2.147 5.980 13.480 1.00 91.44 245 PHE A N 1
ATOM 1958 C CA . PHE A 1 245 ? 1.535 4.926 14.295 1.00 91.44 245 PHE A CA 1
ATOM 1959 C C . PHE A 1 245 ? 1.753 5.113 15.798 1.00 91.44 245 PHE A C 1
ATOM 1961 O O . PHE A 1 245 ? 0.853 4.784 16.571 1.00 91.44 245 PHE A O 1
ATOM 1968 N N . PHE A 1 246 ? 2.913 5.624 16.220 1.00 87.12 246 PHE A N 1
ATOM 1969 C CA . PHE A 1 246 ? 3.253 5.724 17.642 1.00 87.12 246 PHE A CA 1
ATOM 1970 C C . PHE A 1 246 ? 2.910 7.078 18.269 1.00 87.12 246 PHE A C 1
ATOM 1972 O O . PHE A 1 246 ? 2.497 7.102 19.428 1.00 87.12 246 PHE A O 1
ATOM 1979 N N . ASP A 1 247 ? 3.014 8.182 17.525 1.00 85.56 247 ASP A N 1
ATOM 1980 C CA . ASP A 1 247 ? 2.847 9.529 18.084 1.00 85.56 247 ASP A CA 1
ATOM 1981 C C . ASP A 1 247 ? 1.587 10.251 17.586 1.00 85.56 247 ASP A C 1
ATOM 1983 O O . ASP A 1 247 ? 0.987 11.030 18.340 1.00 85.56 247 ASP A O 1
ATOM 1987 N N . GLY A 1 248 ? 1.188 10.009 16.331 1.00 83.12 248 GLY A N 1
ATOM 1988 C CA . GLY A 1 248 ? 0.080 10.700 15.662 1.00 83.12 248 GLY A CA 1
ATOM 1989 C C . GLY A 1 248 ? -1.280 10.033 15.869 1.00 83.12 248 GLY A C 1
ATOM 1990 O O . GLY A 1 248 ? -2.162 10.575 16.539 1.00 83.12 248 GLY A O 1
ATOM 1991 N N . PHE A 1 249 ? -1.444 8.831 15.316 1.00 86.94 249 PHE A N 1
ATOM 1992 C CA . PHE A 1 249 ? -2.714 8.112 15.230 1.00 86.94 249 PHE A CA 1
ATOM 1993 C C . PHE A 1 249 ? -3.328 7.849 16.608 1.00 86.94 249 PHE A C 1
ATOM 1995 O O . PHE A 1 249 ? -4.525 8.064 16.799 1.00 86.94 249 PHE A O 1
ATOM 2002 N N . GLY A 1 250 ? -2.496 7.504 17.599 1.00 82.25 250 GLY A N 1
ATOM 2003 C CA . GLY A 1 250 ? -2.926 7.257 18.978 1.00 82.25 250 GLY A CA 1
ATOM 2004 C C . GLY A 1 250 ? -3.720 8.409 19.606 1.00 82.25 250 GLY A C 1
ATOM 2005 O O . GLY A 1 250 ? -4.694 8.167 20.315 1.00 82.25 250 GLY A O 1
ATOM 2006 N N . ARG A 1 251 ? -3.373 9.670 19.304 1.00 85.50 251 ARG A N 1
ATOM 2007 C CA . ARG A 1 251 ? -4.053 10.851 19.876 1.00 85.50 251 ARG A CA 1
ATOM 2008 C C . ARG A 1 251 ? -5.473 11.037 19.338 1.00 85.50 251 ARG A C 1
ATOM 2010 O O . ARG A 1 251 ? -6.318 11.587 20.037 1.00 85.50 251 ARG A O 1
ATOM 2017 N N . GLY A 1 252 ? -5.724 10.589 18.107 1.00 87.31 252 GLY A N 1
ATOM 2018 C CA . GLY A 1 252 ? -7.008 10.713 17.414 1.00 87.31 252 GLY A CA 1
ATOM 2019 C C . GLY A 1 252 ? -7.895 9.468 17.494 1.00 87.31 252 GLY A C 1
ATOM 2020 O O . GLY A 1 252 ? -8.998 9.487 16.950 1.00 87.31 252 GLY A O 1
ATOM 2021 N N . LEU A 1 253 ? -7.449 8.396 18.164 1.00 90.25 253 LEU A N 1
ATOM 2022 C CA . LEU A 1 253 ? -8.146 7.104 18.174 1.00 90.25 253 LEU A CA 1
ATOM 2023 C C . LEU A 1 253 ? -9.598 7.202 18.649 1.00 90.25 253 LEU A C 1
ATOM 2025 O O . LEU A 1 253 ? -10.464 6.551 18.074 1.00 90.25 253 LEU A O 1
ATOM 2029 N N . GLY A 1 254 ? -9.886 8.024 19.662 1.00 90.25 254 GLY A N 1
ATOM 2030 C CA . GLY A 1 254 ? -11.251 8.188 20.169 1.00 90.25 254 GLY A CA 1
ATOM 2031 C C . GLY A 1 254 ? -12.212 8.764 19.123 1.00 90.25 254 GLY A C 1
ATOM 2032 O O . GLY A 1 254 ? -13.281 8.202 18.891 1.00 90.25 254 GLY A O 1
ATOM 2033 N N . GLU A 1 255 ? -11.814 9.849 18.452 1.00 92.88 255 GLU A N 1
ATOM 2034 C CA . GLU A 1 255 ? -12.611 10.463 17.382 1.00 92.88 255 GLU A CA 1
ATOM 2035 C C . GLU A 1 255 ? -12.737 9.523 16.176 1.00 92.88 255 GLU A C 1
ATOM 2037 O O . GLU A 1 255 ? -13.817 9.388 15.603 1.00 92.88 255 GLU A O 1
ATOM 2042 N N . PHE A 1 256 ? -11.651 8.830 15.825 1.00 94.69 256 PHE A N 1
ATOM 2043 C CA . PHE A 1 256 ? -11.641 7.822 14.771 1.00 94.69 256 PHE A CA 1
ATOM 2044 C C . PHE A 1 256 ? -12.654 6.699 15.045 1.00 94.69 256 PHE A C 1
ATOM 2046 O O . PHE A 1 256 ? -13.516 6.438 14.208 1.00 94.69 256 PHE A O 1
ATOM 2053 N N . CYS A 1 257 ? -12.614 6.082 16.232 1.00 94.06 257 CYS A N 1
ATOM 2054 C CA . CYS A 1 257 ? -13.530 4.997 16.600 1.00 94.06 257 CYS A CA 1
ATOM 2055 C C . CYS A 1 257 ? -14.988 5.461 16.573 1.00 94.06 257 CYS A C 1
ATOM 2057 O O . CYS A 1 257 ? -15.850 4.757 16.050 1.00 94.06 257 CYS A O 1
ATOM 2059 N N . TRP A 1 258 ? -15.255 6.671 17.076 1.00 93.56 258 TRP A N 1
ATOM 2060 C CA . TRP A 1 258 ? -16.585 7.271 17.022 1.00 93.56 258 TRP A CA 1
ATOM 2061 C C . TRP A 1 258 ? -17.088 7.422 15.581 1.00 93.56 258 TRP A C 1
ATOM 2063 O O . TRP A 1 258 ? -18.204 7.001 15.280 1.00 93.56 258 TRP A O 1
ATOM 2073 N N . LYS A 1 259 ? -16.265 7.961 14.667 1.00 93.19 259 LYS A N 1
ATOM 2074 C CA . LYS A 1 259 ? -16.637 8.113 13.249 1.00 93.19 259 LYS A CA 1
ATOM 2075 C C . LYS A 1 259 ? -16.935 6.766 12.596 1.00 93.19 259 LYS A C 1
ATOM 2077 O O . LYS A 1 259 ? -17.952 6.638 11.919 1.00 93.19 259 LYS A O 1
ATOM 2082 N N . VAL A 1 260 ? -16.088 5.763 12.835 1.00 94.56 260 VAL A N 1
ATOM 2083 C CA . VAL A 1 260 ? -16.243 4.421 12.257 1.00 94.56 260 VAL A CA 1
ATOM 2084 C C . VAL A 1 260 ? -17.528 3.752 12.733 1.00 94.56 260 VAL A C 1
ATOM 2086 O O . VAL A 1 260 ? -18.324 3.317 11.902 1.00 94.56 260 VAL A O 1
ATOM 2089 N N . VAL A 1 261 ? -17.771 3.684 14.046 1.00 91.19 261 VAL A N 1
ATOM 2090 C CA . VAL A 1 261 ? -18.967 3.019 14.596 1.00 91.19 261 VAL A CA 1
ATOM 2091 C C . VAL A 1 261 ? -20.242 3.738 14.148 1.00 91.19 261 VAL A C 1
ATOM 2093 O O . VAL A 1 261 ? -21.206 3.092 13.728 1.00 91.19 261 VAL A O 1
ATOM 2096 N N . LYS A 1 262 ? -20.228 5.074 14.154 1.00 89.56 262 LYS A N 1
ATOM 2097 C CA . LYS A 1 262 ? -21.393 5.880 13.787 1.00 89.56 262 LYS A CA 1
ATOM 2098 C C . LYS A 1 262 ? -21.729 5.810 12.298 1.00 89.56 262 LYS A C 1
ATOM 2100 O O . LYS A 1 262 ? -22.900 5.684 11.942 1.00 89.56 262 LYS A O 1
ATOM 2105 N N . GLU A 1 263 ? -20.727 5.883 11.421 1.00 91.62 263 GLU A N 1
ATOM 2106 C CA . GLU A 1 263 ? -20.937 5.823 9.968 1.00 91.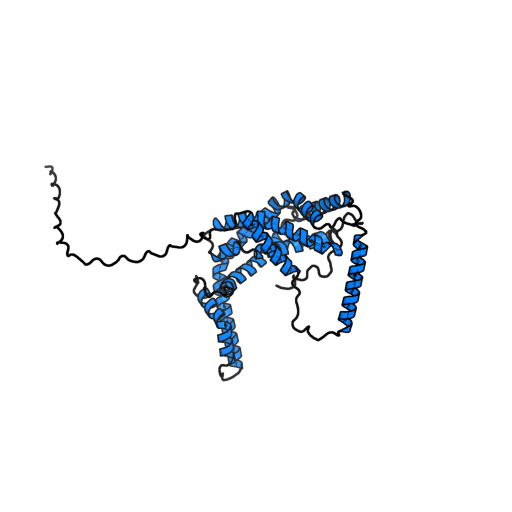62 263 GLU A CA 1
ATOM 2107 C C . GLU A 1 263 ? -21.298 4.410 9.498 1.00 91.62 263 GLU A C 1
ATOM 2109 O O . GLU A 1 263 ? -22.207 4.255 8.685 1.00 91.62 263 GLU A O 1
ATOM 2114 N N . SER A 1 264 ? -20.659 3.379 10.058 1.00 90.00 264 SER A N 1
ATOM 2115 C CA . SER A 1 264 ? -20.942 1.979 9.707 1.00 90.00 264 SER A CA 1
ATOM 2116 C C . SER A 1 264 ? -22.295 1.474 10.210 1.00 90.00 264 SER A C 1
ATOM 2118 O O . SER A 1 264 ? -22.780 0.448 9.734 1.00 90.00 264 SER A O 1
ATOM 2120 N N . ARG A 1 265 ? -22.914 2.175 11.174 1.00 86.75 265 ARG A N 1
ATOM 2121 C CA . ARG A 1 265 ? -24.207 1.814 11.784 1.00 86.75 265 ARG A CA 1
ATOM 2122 C C . ARG A 1 265 ? -24.236 0.392 12.354 1.00 86.75 265 ARG A C 1
ATOM 2124 O O . ARG A 1 265 ? -25.304 -0.210 12.467 1.00 86.75 265 ARG A O 1
ATOM 2131 N N . VAL A 1 266 ? -23.079 -0.138 12.751 1.00 85.62 266 VAL A N 1
ATOM 2132 C CA . VAL A 1 266 ? -22.944 -1.504 13.288 1.00 85.62 266 VAL A CA 1
ATOM 2133 C C . VAL A 1 266 ? -23.712 -1.709 14.594 1.00 85.62 266 VAL A C 1
ATOM 2135 O O . VAL A 1 266 ? -24.075 -2.832 14.902 1.00 85.62 266 VAL A O 1
ATOM 2138 N N . ALA A 1 267 ? -24.030 -0.638 15.326 1.00 79.19 267 ALA A N 1
ATOM 2139 C CA . ALA A 1 267 ? -24.831 -0.697 16.550 1.00 79.19 267 ALA A CA 1
ATOM 2140 C C . ALA A 1 267 ? -26.353 -0.849 16.306 1.00 79.19 267 ALA A C 1
ATOM 2142 O O . ALA A 1 267 ? -27.108 -1.077 17.250 1.00 79.19 267 ALA A O 1
ATOM 2143 N N . GLN A 1 268 ? -26.846 -0.707 15.066 1.00 75.44 268 GLN A N 1
ATOM 2144 C CA . GLN A 1 268 ? -28.288 -0.737 14.781 1.00 75.44 268 GLN A CA 1
ATOM 2145 C C . GLN A 1 268 ? -28.842 -2.168 14.728 1.00 75.44 268 GLN A C 1
ATOM 2147 O O . GLN A 1 268 ? -28.413 -2.978 13.905 1.00 75.44 268 GLN A O 1
ATOM 2152 N N . GLY A 1 269 ? -29.855 -2.454 15.556 1.00 64.75 269 GLY A N 1
ATOM 2153 C CA . GLY A 1 269 ? -30.518 -3.766 15.610 1.00 64.75 269 GLY A CA 1
ATOM 2154 C C . GLY A 1 269 ? -29.680 -4.859 16.285 1.00 64.75 269 GLY A C 1
ATOM 2155 O O . GLY A 1 269 ? -29.872 -6.039 16.000 1.00 64.75 269 GLY A O 1
ATOM 2156 N N . HIS A 1 270 ? -28.725 -4.468 17.133 1.00 63.22 270 HIS A N 1
ATOM 2157 C CA . HIS A 1 270 ? -27.766 -5.374 17.756 1.00 63.22 270 HIS A CA 1
ATOM 2158 C C . HIS A 1 270 ? -28.268 -5.902 19.112 1.00 63.22 270 HIS A C 1
ATOM 2160 O O . HIS A 1 270 ? -28.505 -5.127 20.032 1.00 63.22 270 HIS A O 1
ATOM 2166 N N . GLU A 1 271 ? -28.396 -7.227 19.250 1.00 55.25 271 GLU A N 1
ATOM 2167 C CA . GLU A 1 271 ? -28.743 -7.899 20.521 1.00 55.25 271 GLU A CA 1
ATOM 2168 C C . GLU A 1 271 ? -27.510 -8.199 21.400 1.00 55.25 271 GLU A C 1
ATOM 2170 O O . GLU A 1 271 ? -27.633 -8.379 22.607 1.00 55.25 271 GLU A O 1
ATOM 2175 N N . LEU A 1 272 ? -26.310 -8.257 20.807 1.00 58.47 272 LEU A N 1
ATOM 2176 C CA . LEU A 1 272 ? -25.045 -8.565 21.491 1.00 58.47 272 LEU A CA 1
ATOM 2177 C C . LEU A 1 272 ? -24.160 -7.312 21.506 1.00 58.47 272 LEU A C 1
ATOM 2179 O O . LEU A 1 272 ? -23.594 -6.966 20.475 1.00 58.47 272 LEU A O 1
ATOM 2183 N N . GLY A 1 273 ? -24.058 -6.616 22.639 1.00 63.12 273 GLY A N 1
ATOM 2184 C CA . GLY A 1 273 ? -23.466 -5.269 22.712 1.00 63.12 273 GLY A CA 1
ATOM 2185 C C . GLY A 1 273 ? -21.972 -5.147 22.368 1.00 63.12 273 GLY A C 1
ATOM 2186 O O . GLY A 1 273 ? -21.507 -4.059 22.059 1.00 63.12 273 GLY A O 1
ATOM 2187 N N . TYR A 1 274 ? -21.216 -6.250 22.361 1.00 72.69 274 TYR A N 1
ATOM 2188 C CA . TYR A 1 274 ? -19.746 -6.211 22.360 1.00 72.69 274 TYR A CA 1
ATOM 2189 C C . TYR A 1 274 ? -19.062 -6.725 21.078 1.00 72.69 274 TYR A C 1
ATOM 2191 O O . TYR A 1 274 ? -17.834 -6.700 20.999 1.00 72.69 274 TYR A O 1
ATOM 2199 N N . LYS A 1 275 ? -19.812 -7.233 20.087 1.00 86.38 275 LYS A N 1
ATOM 2200 C CA . LYS A 1 275 ? -19.242 -7.951 18.930 1.00 86.38 275 LYS A CA 1
ATOM 2201 C C . LYS A 1 275 ? -19.901 -7.561 17.614 1.00 86.38 275 LYS A C 1
ATOM 2203 O O . LYS A 1 275 ? -21.118 -7.593 17.528 1.00 86.38 275 LYS A O 1
ATOM 2208 N N . ILE A 1 276 ? -19.117 -7.304 16.569 1.00 88.12 276 ILE A N 1
ATOM 2209 C CA . ILE A 1 276 ? -19.602 -7.062 15.203 1.00 88.12 276 ILE A CA 1
ATOM 2210 C C . ILE A 1 276 ? -19.739 -8.401 14.469 1.00 88.12 276 ILE A C 1
ATOM 2212 O O . ILE A 1 276 ? -18.762 -9.136 14.326 1.00 88.12 276 ILE A O 1
ATOM 2216 N N . LYS A 1 277 ? -20.945 -8.718 13.991 1.00 88.75 277 LYS A N 1
ATOM 2217 C CA . LYS A 1 277 ? -21.226 -9.940 13.221 1.00 88.75 277 LYS A CA 1
ATOM 2218 C C . LYS A 1 277 ? -20.769 -9.833 11.757 1.00 88.75 277 LYS A C 1
ATOM 2220 O O . LYS A 1 277 ? -20.585 -8.738 11.223 1.00 88.75 277 LYS A O 1
ATOM 2225 N N . SER A 1 278 ? -20.631 -10.981 11.092 1.00 88.31 278 SER A N 1
ATOM 2226 C CA . SER A 1 278 ? -20.127 -11.084 9.715 1.00 88.31 278 SER A CA 1
ATOM 2227 C C . SER A 1 278 ? -20.999 -10.372 8.676 1.00 88.31 278 SER A C 1
ATOM 2229 O O . SER A 1 278 ? -20.465 -9.823 7.716 1.00 88.31 278 SER A O 1
ATOM 2231 N N . ASP A 1 279 ? -22.315 -10.298 8.884 1.00 87.62 279 ASP A N 1
ATOM 2232 C CA . ASP A 1 279 ? -23.260 -9.560 8.032 1.00 87.62 279 ASP A CA 1
ATOM 2233 C C . ASP A 1 279 ? -23.038 -8.040 8.079 1.00 87.62 279 ASP A C 1
ATOM 2235 O O . ASP A 1 279 ? -23.339 -7.331 7.119 1.00 87.62 279 ASP A O 1
ATOM 2239 N N . ARG A 1 280 ? -22.477 -7.528 9.181 1.00 88.12 280 ARG A N 1
ATOM 2240 C CA . ARG A 1 280 ? -22.186 -6.100 9.384 1.00 88.12 280 ARG A CA 1
ATOM 2241 C C . ARG A 1 280 ? -20.745 -5.721 9.069 1.00 88.12 280 ARG A C 1
ATOM 2243 O O . ARG A 1 280 ? -20.438 -4.530 8.971 1.00 88.12 280 ARG A O 1
ATOM 2250 N N . PHE A 1 281 ? -19.876 -6.706 8.852 1.00 90.44 281 PHE A N 1
ATOM 2251 C CA . PHE A 1 281 ? -18.477 -6.474 8.513 1.00 90.44 281 PHE A CA 1
ATOM 2252 C C . PHE A 1 281 ? -18.273 -5.592 7.268 1.00 90.44 281 PHE A C 1
ATOM 2254 O O . PHE A 1 281 ? -17.432 -4.698 7.345 1.00 90.44 281 PHE A O 1
ATOM 2261 N N . PRO A 1 282 ? -19.016 -5.740 6.150 1.00 90.56 282 PRO A N 1
ATOM 2262 C CA . PRO A 1 282 ? -18.798 -4.897 4.971 1.00 90.56 282 PRO A CA 1
ATOM 2263 C C . PRO A 1 282 ? -18.980 -3.398 5.253 1.00 90.56 282 PRO A C 1
ATOM 2265 O O . PRO A 1 282 ? -18.132 -2.594 4.869 1.00 90.56 282 PRO A O 1
ATOM 2268 N N . ALA A 1 283 ? -20.031 -3.028 5.993 1.00 90.00 283 ALA A N 1
ATOM 2269 C CA . ALA A 1 283 ? -20.288 -1.639 6.380 1.00 90.00 283 ALA A CA 1
ATOM 2270 C C . ALA A 1 283 ? -19.232 -1.112 7.366 1.00 90.00 283 ALA A C 1
ATOM 2272 O O . ALA A 1 283 ? -18.790 0.033 7.261 1.00 90.00 283 ALA A O 1
ATOM 2273 N N . PHE A 1 284 ? -18.794 -1.957 8.307 1.00 93.31 284 PHE A N 1
ATOM 2274 C CA . PHE A 1 284 ? -17.680 -1.638 9.199 1.00 93.31 284 PHE A CA 1
ATOM 2275 C C . PHE A 1 284 ? -16.388 -1.377 8.422 1.00 93.31 284 PHE A C 1
ATOM 2277 O O . PHE A 1 284 ? -15.761 -0.339 8.616 1.00 93.31 284 PHE A O 1
ATOM 2284 N N . ARG A 1 285 ? -16.014 -2.295 7.524 1.00 93.06 285 ARG A N 1
ATOM 2285 C CA . ARG A 1 285 ? -14.808 -2.212 6.696 1.00 93.06 285 ARG A CA 1
ATOM 2286 C C . ARG A 1 285 ? -14.810 -0.955 5.844 1.00 93.06 285 ARG A C 1
ATOM 2288 O O . ARG A 1 285 ? -13.789 -0.286 5.777 1.00 93.06 285 ARG A O 1
ATOM 2295 N N . GLU A 1 286 ? -15.934 -0.619 5.215 1.00 91.81 286 GLU A N 1
ATOM 2296 C CA . GLU A 1 286 ? -16.025 0.590 4.397 1.00 91.81 286 GLU A CA 1
ATOM 2297 C C . GLU A 1 286 ? -15.745 1.854 5.221 1.00 91.81 286 GLU A C 1
ATOM 2299 O O . GLU A 1 286 ? -14.908 2.671 4.831 1.00 91.81 286 GLU A O 1
ATOM 2304 N N . ALA A 1 287 ? -16.397 2.001 6.378 1.00 93.75 287 ALA A N 1
ATOM 2305 C CA . ALA A 1 287 ? -16.176 3.151 7.251 1.00 93.75 287 ALA A CA 1
ATOM 2306 C C . ALA A 1 287 ? -14.748 3.169 7.819 1.00 93.75 287 ALA A C 1
ATOM 2308 O O . ALA A 1 287 ? -14.108 4.220 7.862 1.00 93.75 287 ALA A O 1
ATOM 2309 N N . PHE A 1 288 ? -14.232 2.010 8.233 1.00 95.62 288 PHE A N 1
ATOM 2310 C CA . PHE A 1 288 ? -12.889 1.878 8.785 1.00 95.62 288 PHE A CA 1
ATOM 2311 C C . PHE A 1 288 ? -11.821 2.226 7.742 1.00 95.62 288 PHE A C 1
ATOM 2313 O O . PHE A 1 288 ? -10.997 3.103 7.998 1.00 95.62 288 PHE A O 1
ATOM 2320 N N . ASP A 1 289 ? -11.865 1.606 6.556 1.00 94.50 289 ASP A N 1
ATOM 2321 C CA . ASP A 1 289 ? -10.928 1.863 5.455 1.00 94.50 289 ASP A CA 1
ATOM 2322 C C . ASP A 1 289 ? -10.951 3.343 5.050 1.00 94.50 289 ASP A C 1
ATOM 2324 O O . ASP A 1 289 ? -9.891 3.947 4.881 1.00 94.50 289 ASP A O 1
ATOM 2328 N N . LYS A 1 290 ? -12.142 3.951 4.971 1.00 93.62 290 LYS A N 1
ATOM 2329 C CA . LYS A 1 290 ? -12.320 5.380 4.685 1.00 93.62 290 LYS A CA 1
ATOM 2330 C C . LYS A 1 290 ? -11.629 6.276 5.706 1.00 93.62 290 LYS A C 1
ATOM 2332 O O . LYS A 1 290 ? -10.725 7.029 5.345 1.00 93.62 290 LYS A O 1
ATOM 2337 N N . HIS A 1 291 ? -12.031 6.195 6.973 1.00 94.88 291 HIS A N 1
ATOM 2338 C CA . HIS A 1 291 ? -11.509 7.087 8.014 1.00 94.88 291 HIS A CA 1
ATOM 2339 C C . HIS A 1 291 ? -10.025 6.849 8.283 1.00 94.88 291 HIS A C 1
ATOM 2341 O O . HIS A 1 291 ? -9.298 7.786 8.628 1.00 94.88 291 HIS A O 1
ATOM 2347 N N . PHE A 1 292 ? -9.556 5.610 8.110 1.00 94.94 292 PHE A N 1
ATOM 2348 C CA . PHE A 1 292 ? -8.150 5.280 8.294 1.00 94.94 292 PHE A CA 1
ATOM 2349 C C . PHE A 1 292 ? -7.317 5.887 7.170 1.00 94.94 292 PHE A C 1
ATOM 2351 O O . PHE A 1 292 ? -6.326 6.559 7.444 1.00 94.94 292 PHE A O 1
ATOM 2358 N N . LEU A 1 293 ? -7.744 5.715 5.916 1.00 93.19 293 LEU A N 1
ATOM 2359 C CA . LEU A 1 293 ? -7.031 6.249 4.762 1.00 93.19 293 LEU A CA 1
ATOM 2360 C C . LEU A 1 293 ? -7.025 7.782 4.747 1.00 93.19 293 LEU A C 1
ATOM 2362 O O . LEU A 1 293 ? -5.992 8.380 4.453 1.00 93.19 293 LEU A O 1
ATOM 2366 N N . GLU A 1 294 ? -8.134 8.425 5.117 1.00 92.50 294 GLU A N 1
ATOM 2367 C CA . GLU A 1 294 ? -8.170 9.876 5.316 1.00 92.50 294 GLU A CA 1
ATOM 2368 C C . GLU A 1 294 ? -7.135 10.296 6.370 1.00 92.50 294 GLU A C 1
ATOM 2370 O O . GLU A 1 294 ? -6.257 11.113 6.087 1.00 92.50 294 GLU A O 1
ATOM 2375 N N . SER A 1 295 ? -7.173 9.686 7.558 1.00 92.62 295 SER A N 1
ATOM 2376 C CA . SER A 1 295 ? -6.228 9.989 8.642 1.00 92.62 295 SER A CA 1
ATOM 2377 C C . SER A 1 295 ? -4.773 9.782 8.218 1.00 92.62 295 SER A C 1
ATOM 2379 O O . SER A 1 295 ? -3.920 10.616 8.531 1.00 92.62 295 SER A O 1
ATOM 2381 N N . LEU A 1 296 ? -4.505 8.705 7.474 1.00 92.62 296 LEU A N 1
ATOM 2382 C CA . LEU A 1 296 ? -3.200 8.383 6.916 1.00 92.62 296 LEU A CA 1
ATOM 2383 C C . LEU A 1 296 ? -2.734 9.494 5.972 1.00 92.62 296 LEU A C 1
ATOM 2385 O O . LEU A 1 296 ? -1.705 10.109 6.226 1.00 92.62 296 LEU A O 1
ATOM 2389 N N . VAL A 1 297 ? -3.497 9.812 4.923 1.00 90.69 297 VAL A N 1
ATOM 2390 C CA . VAL A 1 297 ? -3.111 10.830 3.930 1.00 90.69 297 VAL A CA 1
ATOM 2391 C C . VAL A 1 297 ? -2.890 12.191 4.592 1.00 90.69 297 VAL A C 1
ATOM 2393 O O . VAL A 1 297 ? -1.903 12.871 4.304 1.00 90.69 297 VAL A O 1
ATOM 2396 N N . PHE A 1 298 ? -3.767 12.590 5.516 1.00 89.88 298 PHE A N 1
ATOM 2397 C CA . PHE A 1 298 ? -3.666 13.893 6.171 1.00 89.88 298 PHE A CA 1
ATOM 2398 C C . PHE A 1 298 ? -2.393 14.062 7.001 1.00 89.88 298 PHE A C 1
ATOM 2400 O O . PHE A 1 298 ? -1.815 15.156 6.993 1.00 89.88 298 PHE A O 1
ATOM 2407 N N . GLN A 1 299 ? -1.968 13.002 7.690 1.00 90.44 299 GLN A N 1
ATOM 2408 C CA . GLN A 1 299 ? -0.844 13.037 8.625 1.00 90.44 299 GLN A CA 1
ATOM 2409 C C . GLN A 1 299 ? 0.480 12.590 7.999 1.00 90.44 299 GLN A C 1
ATOM 2411 O O . GLN A 1 299 ? 1.530 13.014 8.467 1.00 90.44 299 GLN A O 1
ATOM 2416 N N . VAL A 1 300 ? 0.450 11.767 6.950 1.00 91.88 300 VAL A N 1
ATOM 2417 C CA . VAL A 1 300 ? 1.647 11.141 6.368 1.00 91.88 300 VAL A CA 1
ATOM 2418 C C . VAL A 1 300 ? 2.128 11.859 5.105 1.00 91.88 300 VAL A C 1
ATOM 2420 O O . VAL A 1 300 ? 3.335 12.033 4.940 1.00 91.88 300 VAL A O 1
ATOM 2423 N N . GLN A 1 301 ? 1.227 12.353 4.245 1.00 87.81 301 GLN A N 1
ATOM 2424 C CA . GLN A 1 301 ? 1.615 12.891 2.930 1.00 87.81 301 GLN A CA 1
ATOM 2425 C C . GLN A 1 301 ? 2.568 14.087 3.027 1.00 87.81 301 GLN A C 1
ATOM 2427 O O . GLN A 1 301 ? 3.554 14.189 2.294 1.00 87.81 301 GLN A O 1
ATOM 2432 N N . GLU A 1 302 ? 2.274 15.016 3.934 1.00 88.38 302 GLU A N 1
ATOM 2433 C CA . GLU A 1 302 ? 3.051 16.244 4.081 1.00 88.38 302 GLU A CA 1
ATOM 2434 C C . GLU A 1 302 ? 4.437 15.985 4.691 1.00 88.38 302 GLU A C 1
ATOM 2436 O O . GLU A 1 302 ? 5.414 16.436 4.090 1.00 88.38 302 GLU A O 1
ATOM 2441 N N . PRO A 1 303 ? 4.585 15.218 5.792 1.00 91.38 303 PRO A N 1
ATOM 2442 C CA . PRO A 1 303 ? 5.907 14.841 6.283 1.00 91.38 303 PRO A CA 1
ATOM 2443 C C . PRO A 1 303 ? 6.757 14.089 5.259 1.00 91.38 303 PRO A C 1
ATOM 2445 O O . PRO A 1 303 ? 7.951 14.372 5.171 1.00 91.38 303 PRO A O 1
ATOM 2448 N N . ILE A 1 304 ? 6.173 13.184 4.461 1.00 90.56 304 ILE A N 1
ATOM 2449 C CA . ILE A 1 304 ? 6.919 12.496 3.396 1.00 90.56 304 ILE A CA 1
ATOM 2450 C C . ILE A 1 304 ? 7.385 13.500 2.350 1.00 90.56 304 ILE A C 1
ATOM 2452 O O . ILE A 1 304 ? 8.573 13.550 2.054 1.00 90.56 304 ILE A O 1
ATOM 2456 N N . THR A 1 305 ? 6.479 14.328 1.824 1.00 87.25 305 THR A N 1
ATOM 2457 C CA . THR A 1 305 ? 6.814 15.305 0.775 1.00 87.25 305 THR A CA 1
ATOM 2458 C C . THR A 1 305 ? 7.874 16.294 1.263 1.00 87.25 305 THR A C 1
ATOM 2460 O O . THR A 1 305 ? 8.816 16.607 0.539 1.00 87.25 305 THR A O 1
ATOM 2463 N N . LYS A 1 306 ? 7.760 16.752 2.514 1.00 89.06 306 LYS A N 1
ATOM 2464 C CA . LYS A 1 306 ? 8.719 17.666 3.135 1.00 89.06 306 LYS A CA 1
ATOM 2465 C C . LYS A 1 306 ? 10.092 17.017 3.305 1.00 89.06 306 LYS A C 1
ATOM 2467 O O . LYS A 1 306 ? 11.075 17.568 2.821 1.00 89.06 306 LYS A O 1
ATOM 2472 N N . ARG A 1 307 ? 10.163 15.835 3.929 1.00 89.69 307 ARG A N 1
ATOM 2473 C CA . ARG A 1 307 ? 11.430 15.099 4.099 1.00 89.69 307 ARG A CA 1
ATOM 2474 C C . ARG A 1 307 ? 12.039 14.710 2.753 1.00 89.69 307 ARG A C 1
ATOM 2476 O O . ARG A 1 307 ? 13.256 14.674 2.631 1.00 89.69 307 ARG A O 1
ATOM 2483 N N . ALA A 1 308 ? 11.209 14.455 1.742 1.00 86.19 308 ALA A N 1
ATOM 2484 C CA . ALA A 1 308 ? 11.675 14.168 0.398 1.00 86.19 308 ALA A CA 1
ATOM 2485 C C . ALA A 1 308 ? 12.279 15.400 -0.288 1.00 86.19 308 ALA A C 1
ATOM 2487 O O . ALA A 1 308 ? 13.345 15.296 -0.882 1.00 86.19 308 ALA A O 1
ATOM 2488 N N . ALA A 1 309 ? 11.654 16.570 -0.144 1.00 84.50 309 ALA A N 1
ATOM 2489 C CA . ALA A 1 309 ? 12.188 17.829 -0.660 1.00 84.50 309 ALA A CA 1
ATOM 2490 C C . ALA A 1 309 ? 13.476 18.283 0.058 1.00 84.50 309 ALA A C 1
ATOM 2492 O O . ALA A 1 309 ? 14.303 18.965 -0.542 1.00 84.50 309 ALA A O 1
ATOM 2493 N N . GLU A 1 310 ? 13.633 17.924 1.335 1.00 85.00 310 GLU A N 1
ATOM 2494 C CA . GLU A 1 310 ? 14.827 18.200 2.147 1.00 85.00 310 GLU A CA 1
ATOM 2495 C C . GLU A 1 310 ? 15.974 17.202 1.899 1.00 85.00 310 GLU A C 1
ATOM 2497 O O . GLU A 1 310 ? 17.123 17.498 2.229 1.00 85.00 310 GLU A O 1
ATOM 2502 N N . SER A 1 311 ? 15.683 16.027 1.329 1.00 76.81 311 SER A N 1
ATOM 2503 C CA . SER A 1 311 ? 16.689 15.027 0.956 1.00 76.81 311 SER A CA 1
ATOM 2504 C C . SER A 1 311 ? 17.472 15.466 -0.288 1.00 76.81 311 SER A C 1
ATOM 2506 O O . SER A 1 311 ? 16.962 16.230 -1.110 1.00 76.81 311 SER A O 1
ATOM 2508 N N . ASP A 1 312 ? 18.709 14.976 -0.446 1.00 64.19 312 ASP A N 1
ATOM 2509 C CA . ASP A 1 312 ? 19.516 15.200 -1.653 1.00 64.19 312 ASP A CA 1
ATOM 2510 C C . ASP A 1 312 ? 18.675 14.923 -2.905 1.00 64.19 312 ASP A C 1
ATOM 2512 O O . ASP A 1 312 ? 18.114 13.835 -3.037 1.00 64.19 312 ASP A O 1
ATOM 2516 N N . ARG A 1 313 ? 18.574 15.939 -3.779 1.00 72.38 313 ARG A N 1
ATOM 2517 C CA . ARG A 1 313 ? 17.586 16.068 -4.867 1.00 72.38 313 ARG A CA 1
ATOM 2518 C C . ARG A 1 313 ? 17.166 14.720 -5.461 1.00 72.38 313 ARG A C 1
ATOM 2520 O O . ARG A 1 313 ? 17.880 14.152 -6.288 1.00 72.38 313 ARG A O 1
ATOM 2527 N N . PHE A 1 314 ? 15.988 14.252 -5.053 1.00 84.69 314 PHE A N 1
ATOM 2528 C CA . PHE A 1 314 ? 15.287 13.178 -5.743 1.00 84.69 314 PHE A CA 1
ATOM 2529 C C . PHE A 1 314 ? 15.010 13.576 -7.188 1.00 84.69 314 PHE A C 1
ATOM 2531 O O . PHE A 1 314 ? 14.840 14.757 -7.503 1.00 84.69 314 PHE A O 1
ATOM 2538 N N . ARG A 1 315 ? 14.948 12.577 -8.065 1.00 83.94 315 ARG A N 1
ATOM 2539 C CA . ARG A 1 315 ? 14.545 12.787 -9.451 1.00 83.94 315 ARG A CA 1
ATOM 2540 C C . ARG A 1 315 ? 13.091 13.242 -9.523 1.00 83.94 315 ARG A C 1
ATOM 2542 O O . ARG A 1 315 ? 12.288 12.983 -8.618 1.00 83.94 315 ARG A O 1
ATOM 2549 N N . ASP A 1 316 ? 12.732 13.874 -10.634 1.00 78.62 316 ASP A N 1
ATOM 2550 C CA . ASP A 1 316 ? 11.350 14.293 -10.882 1.00 78.62 316 ASP A CA 1
ATOM 2551 C C . ASP A 1 316 ? 10.403 13.084 -10.887 1.00 78.62 316 ASP A C 1
ATOM 2553 O O . ASP A 1 316 ? 9.314 13.155 -10.317 1.00 78.62 316 ASP A O 1
ATOM 2557 N N . ALA A 1 317 ? 10.847 11.949 -11.440 1.00 79.56 317 ALA A N 1
ATOM 2558 C CA . ALA A 1 317 ? 10.112 10.685 -11.418 1.00 79.56 317 ALA A CA 1
ATOM 2559 C C . ALA A 1 317 ? 9.797 10.228 -9.983 1.00 79.56 317 ALA A C 1
ATOM 2561 O O . ALA A 1 317 ? 8.640 9.986 -9.643 1.00 79.56 317 ALA A O 1
ATOM 2562 N N . THR A 1 318 ? 10.799 10.213 -9.104 1.00 83.75 318 THR A N 1
ATOM 2563 C CA . THR A 1 318 ? 10.646 9.853 -7.687 1.00 83.75 318 THR A CA 1
ATOM 2564 C C . THR A 1 318 ? 9.755 10.841 -6.936 1.00 83.75 318 THR A C 1
ATOM 2566 O O . THR A 1 318 ? 8.930 10.446 -6.113 1.00 83.75 318 THR A O 1
ATOM 2569 N N . SER A 1 319 ? 9.861 12.133 -7.251 1.00 82.88 319 SER A N 1
ATOM 2570 C CA . SER A 1 319 ? 9.011 13.174 -6.662 1.00 82.88 319 SER A CA 1
ATOM 2571 C C . SER A 1 319 ? 7.537 12.998 -7.051 1.00 82.88 319 SER A C 1
ATOM 2573 O O . SER A 1 319 ? 6.641 13.170 -6.220 1.00 82.88 319 SER A O 1
ATOM 2575 N N . ARG A 1 320 ? 7.266 12.595 -8.299 1.00 81.75 320 ARG A N 1
ATOM 2576 C CA . ARG A 1 320 ? 5.914 12.220 -8.743 1.00 81.75 320 ARG A CA 1
ATOM 2577 C C . ARG A 1 320 ? 5.446 10.927 -8.086 1.00 81.75 320 ARG A C 1
ATOM 2579 O O . ARG A 1 320 ? 4.302 10.871 -7.654 1.00 81.75 320 ARG A O 1
ATOM 2586 N N . PHE A 1 321 ? 6.322 9.935 -7.938 1.00 86.19 321 PHE A N 1
ATOM 2587 C CA . PHE A 1 321 ? 5.995 8.675 -7.271 1.00 86.19 321 PHE A CA 1
ATOM 2588 C C . PHE A 1 321 ? 5.537 8.885 -5.822 1.00 86.19 321 PHE A C 1
ATOM 2590 O O . PHE A 1 321 ? 4.520 8.340 -5.419 1.00 86.19 321 PHE A O 1
ATOM 2597 N N . VAL A 1 322 ? 6.198 9.757 -5.052 1.00 85.81 322 VAL A N 1
ATOM 2598 C CA . VAL A 1 322 ? 5.775 10.125 -3.677 1.00 85.81 322 VAL A CA 1
ATOM 2599 C C . VAL A 1 322 ? 4.335 10.655 -3.610 1.00 85.81 322 VAL A C 1
ATOM 2601 O O . VAL A 1 322 ? 3.673 10.605 -2.572 1.00 85.81 322 VAL A O 1
ATOM 2604 N N . SER A 1 323 ? 3.846 11.179 -4.725 1.00 82.44 323 SER A N 1
ATOM 2605 C CA . SER A 1 323 ? 2.517 11.760 -4.864 1.00 82.44 323 SER A CA 1
ATOM 2606 C C . SER A 1 323 ? 1.456 10.747 -5.300 1.00 82.44 323 SER A C 1
ATOM 2608 O O . SER A 1 323 ? 0.288 11.114 -5.432 1.00 82.44 323 SER A O 1
ATOM 2610 N N . ASP A 1 324 ? 1.848 9.497 -5.547 1.00 85.12 324 ASP A N 1
ATOM 2611 C CA . ASP A 1 324 ? 0.975 8.463 -6.081 1.00 85.12 324 ASP A CA 1
ATOM 2612 C C . ASP A 1 324 ? -0.045 7.991 -5.017 1.00 85.12 324 ASP A C 1
ATOM 2614 O O . ASP A 1 324 ? 0.335 7.492 -3.945 1.00 85.12 324 ASP A O 1
ATOM 2618 N N . PRO A 1 325 ? -1.363 8.120 -5.273 1.00 86.69 325 PRO A N 1
ATOM 2619 C CA . PRO A 1 325 ? -2.395 7.633 -4.360 1.00 86.69 325 PRO A CA 1
ATOM 2620 C C . PRO A 1 325 ? -2.350 6.111 -4.148 1.00 86.69 325 PRO A C 1
ATOM 2622 O O . PRO A 1 325 ? -2.789 5.640 -3.094 1.00 86.69 325 PRO A O 1
ATOM 2625 N N . GLN A 1 326 ? -1.791 5.336 -5.084 1.00 88.06 326 GLN A N 1
ATOM 2626 C CA . GLN A 1 326 ? -1.664 3.884 -4.962 1.00 88.06 326 GLN A CA 1
ATOM 2627 C C . GLN A 1 326 ? -0.822 3.483 -3.746 1.00 88.06 326 GLN A C 1
ATOM 2629 O O . GLN A 1 326 ? -1.137 2.499 -3.077 1.00 88.06 326 GLN A O 1
ATOM 2634 N N . ILE A 1 327 ? 0.180 4.288 -3.380 1.00 90.31 327 ILE A N 1
ATOM 2635 C CA . ILE A 1 327 ? 1.013 4.036 -2.198 1.00 90.31 327 ILE A CA 1
ATOM 2636 C C . ILE A 1 327 ? 0.166 4.030 -0.921 1.00 90.31 327 ILE A C 1
ATOM 2638 O O . ILE A 1 327 ? 0.298 3.139 -0.083 1.00 90.31 327 ILE A O 1
ATOM 2642 N N . HIS A 1 328 ? -0.741 4.997 -0.779 1.00 91.25 328 HIS A N 1
ATOM 2643 C CA . HIS A 1 328 ? -1.614 5.095 0.392 1.00 91.25 328 HIS A CA 1
ATOM 2644 C C . HIS A 1 328 ? -2.634 3.961 0.433 1.00 91.25 328 HIS A C 1
ATOM 2646 O O . HIS A 1 328 ? -2.937 3.448 1.511 1.00 91.25 328 HIS A O 1
ATOM 2652 N N . SER A 1 329 ? -3.122 3.544 -0.737 1.00 91.12 329 SER A N 1
ATOM 2653 C CA . SER A 1 329 ? -4.002 2.383 -0.869 1.00 91.12 329 SER A CA 1
ATOM 2654 C C . SER A 1 329 ? -3.311 1.098 -0.389 1.00 91.12 329 SER A C 1
ATOM 2656 O O . SER A 1 329 ? -3.862 0.384 0.446 1.00 91.12 329 SER A O 1
ATOM 2658 N N . GLU A 1 330 ? -2.061 0.852 -0.798 1.00 92.19 330 GLU A N 1
ATOM 2659 C CA . GLU A 1 330 ? -1.280 -0.309 -0.344 1.00 92.19 330 GLU A CA 1
ATOM 2660 C C . GLU A 1 330 ? -0.968 -0.272 1.160 1.00 92.19 330 GLU A C 1
ATOM 2662 O O . GLU A 1 330 ? -1.076 -1.293 1.844 1.00 92.19 330 GLU A O 1
ATOM 2667 N N . ILE A 1 331 ? -0.621 0.902 1.704 1.00 93.62 331 ILE A N 1
ATOM 2668 C CA . ILE A 1 331 ? -0.408 1.071 3.151 1.00 93.62 331 ILE A CA 1
ATOM 2669 C C . ILE A 1 331 ? -1.686 0.724 3.921 1.00 93.62 331 ILE A C 1
ATOM 2671 O O . ILE A 1 331 ? -1.641 -0.038 4.889 1.00 93.62 331 ILE A O 1
ATOM 2675 N N . CYS A 1 332 ? -2.821 1.266 3.476 1.00 93.25 332 CYS A N 1
ATOM 2676 C CA . CYS A 1 332 ? -4.134 1.010 4.055 1.00 93.25 332 CYS A CA 1
ATOM 2677 C C . CYS A 1 332 ? -4.479 -0.483 4.016 1.00 93.25 332 CYS A C 1
ATOM 2679 O O . CYS A 1 332 ? -4.838 -1.048 5.045 1.00 93.25 332 CYS A O 1
ATOM 2681 N N . THR A 1 333 ? -4.262 -1.148 2.880 1.00 91.94 333 THR A N 1
ATOM 2682 C CA . THR A 1 333 ? -4.472 -2.593 2.726 1.00 91.94 333 THR A CA 1
ATOM 2683 C C . THR A 1 333 ? -3.678 -3.403 3.752 1.00 91.94 333 THR A C 1
ATOM 2685 O O . THR A 1 333 ? -4.262 -4.173 4.513 1.00 91.94 333 THR A O 1
ATOM 2688 N N . VAL A 1 334 ? -2.357 -3.206 3.836 1.00 94.12 334 VAL A N 1
ATOM 2689 C CA . VAL A 1 334 ? -1.497 -4.001 4.732 1.00 94.12 334 VAL A CA 1
ATOM 2690 C C . VAL A 1 334 ? -1.876 -3.823 6.204 1.00 94.12 334 VAL A C 1
ATOM 2692 O O . VAL A 1 334 ? -1.821 -4.783 6.980 1.00 94.12 334 VAL A O 1
ATOM 2695 N N . ILE A 1 335 ? -2.222 -2.600 6.602 1.00 94.75 335 ILE A N 1
ATOM 2696 C CA . ILE A 1 335 ? -2.520 -2.279 7.997 1.00 94.75 335 ILE A CA 1
ATOM 2697 C C . ILE A 1 335 ? -3.924 -2.727 8.365 1.00 94.75 335 ILE A C 1
ATOM 2699 O O . ILE A 1 335 ? -4.080 -3.410 9.374 1.00 94.75 335 ILE A O 1
ATOM 2703 N N . ASN A 1 336 ? -4.926 -2.408 7.551 1.00 94.38 336 ASN A N 1
ATOM 2704 C CA . ASN A 1 336 ? -6.312 -2.705 7.885 1.00 94.38 336 ASN A CA 1
ATOM 2705 C C . ASN A 1 336 ? -6.571 -4.204 7.884 1.00 94.38 336 ASN A C 1
ATOM 2707 O O . ASN A 1 336 ? -7.198 -4.693 8.815 1.00 94.38 336 ASN A O 1
ATOM 2711 N N . ASP A 1 337 ? -5.994 -4.959 6.947 1.00 93.50 337 ASP A N 1
ATOM 2712 C CA . ASP A 1 337 ? -6.099 -6.420 6.963 1.00 93.50 337 ASP A CA 1
ATOM 2713 C C . ASP A 1 337 ? -5.509 -6.999 8.266 1.00 93.50 337 ASP A C 1
ATOM 2715 O O . ASP A 1 337 ? -6.097 -7.882 8.891 1.00 93.50 337 ASP A O 1
ATOM 2719 N N . ALA A 1 338 ? -4.389 -6.441 8.742 1.00 94.31 338 ALA A N 1
ATOM 2720 C CA . ALA A 1 338 ? -3.778 -6.844 10.005 1.00 94.31 338 ALA A CA 1
ATOM 2721 C C . ALA A 1 338 ? -4.589 -6.407 11.241 1.00 94.31 338 ALA A C 1
ATOM 2723 O O . ALA A 1 338 ? -4.575 -7.099 12.262 1.00 94.31 338 ALA A O 1
ATOM 2724 N N . VAL A 1 339 ? -5.291 -5.273 11.163 1.00 95.25 339 VAL A N 1
ATOM 2725 C CA . VAL A 1 339 ? -6.233 -4.822 12.195 1.00 95.25 339 VAL A CA 1
ATOM 2726 C C . VAL A 1 339 ? -7.442 -5.752 12.242 1.00 95.25 339 VAL A C 1
ATOM 2728 O O . VAL A 1 339 ? -7.806 -6.191 13.327 1.00 95.25 339 VAL A O 1
ATOM 2731 N N . TYR A 1 340 ? -8.032 -6.105 11.100 1.00 95.56 340 TYR A N 1
ATOM 2732 C CA . TYR A 1 340 ? -9.180 -7.010 11.030 1.00 95.56 340 TYR A CA 1
ATOM 2733 C C . TYR A 1 340 ? -8.847 -8.389 11.593 1.00 95.56 340 TYR A C 1
ATOM 2735 O O . TYR A 1 340 ? -9.607 -8.916 12.403 1.00 95.56 340 TYR A O 1
ATOM 2743 N N . ASP A 1 341 ? -7.667 -8.916 11.268 1.00 94.25 341 ASP A N 1
ATOM 2744 C CA . ASP A 1 341 ? -7.152 -10.148 11.865 1.00 94.25 341 ASP A CA 1
ATOM 2745 C C . ASP A 1 341 ? -7.045 -10.081 13.382 1.00 94.25 341 ASP A C 1
ATOM 2747 O O . ASP A 1 341 ? -7.420 -11.017 14.090 1.00 94.25 341 ASP A O 1
ATOM 2751 N N . TYR A 1 342 ? -6.522 -8.968 13.888 1.00 94.88 342 TYR A N 1
ATOM 2752 C CA . TYR A 1 342 ? -6.378 -8.760 15.315 1.00 94.88 342 TYR A CA 1
ATOM 2753 C C . TYR A 1 342 ? -7.736 -8.632 16.016 1.00 94.88 342 TYR A C 1
ATOM 2755 O O . TYR A 1 342 ? -7.956 -9.290 17.030 1.00 94.88 342 TYR A O 1
ATOM 2763 N N . LEU A 1 343 ? -8.658 -7.837 15.467 1.00 94.75 343 LEU A N 1
ATOM 2764 C CA . LEU A 1 343 ? -10.004 -7.654 16.018 1.00 94.75 343 LEU A CA 1
ATOM 2765 C C . LEU A 1 343 ? -10.801 -8.963 16.012 1.00 94.75 343 LEU A C 1
ATOM 2767 O O . LEU A 1 343 ? -11.507 -9.254 16.976 1.00 94.75 343 LEU A O 1
ATOM 2771 N N . HIS A 1 344 ? -10.646 -9.779 14.970 1.00 94.06 344 HIS A N 1
ATOM 2772 C CA . HIS A 1 344 ? -11.224 -11.116 14.925 1.00 94.06 344 HIS A CA 1
ATOM 2773 C C . HIS A 1 344 ? -10.592 -12.053 15.958 1.00 94.06 344 HIS A C 1
ATOM 2775 O O . HIS A 1 344 ? -11.302 -12.749 16.680 1.00 94.06 344 HIS A O 1
ATOM 2781 N N . GLY A 1 345 ? -9.262 -12.035 16.093 1.00 92.94 345 GLY A N 1
ATOM 2782 C CA . GLY A 1 345 ? -8.547 -12.827 17.098 1.00 92.94 345 GLY A CA 1
ATOM 2783 C C . GLY A 1 345 ? -8.916 -12.479 18.546 1.00 92.94 345 GLY A C 1
ATOM 2784 O O . GLY A 1 345 ? -8.906 -13.358 19.402 1.00 92.94 345 GLY A O 1
ATOM 2785 N N . GLU A 1 346 ? -9.275 -11.224 18.820 1.00 93.31 346 GLU A N 1
ATOM 2786 C CA . GLU A 1 346 ? -9.758 -10.769 20.134 1.00 93.31 346 GLU A CA 1
ATOM 2787 C C . GLU A 1 346 ? -11.286 -10.945 20.294 1.00 93.31 346 GLU A C 1
ATOM 2789 O O . GLU A 1 346 ? -11.846 -10.586 21.326 1.00 93.31 346 GLU A O 1
ATOM 2794 N N . GLY A 1 347 ? -11.977 -11.513 19.296 1.00 90.38 347 GLY A N 1
ATOM 2795 C CA . GLY A 1 347 ? -13.410 -11.818 19.350 1.00 90.38 347 GLY A CA 1
ATOM 2796 C C . GLY A 1 347 ? -14.340 -10.615 19.168 1.00 90.38 347 GLY A C 1
ATOM 2797 O O . GLY A 1 347 ? -15.549 -10.765 19.340 1.00 90.38 347 GLY A O 1
ATOM 2798 N N . PHE A 1 348 ? -13.805 -9.448 18.799 1.00 91.75 348 PHE A N 1
ATOM 2799 C CA . PHE A 1 348 ? -14.575 -8.225 18.552 1.00 91.75 348 PHE A CA 1
ATOM 2800 C C . PHE A 1 348 ? -15.327 -8.261 17.218 1.00 91.75 348 PHE A C 1
ATOM 2802 O O . PHE A 1 348 ? -16.346 -7.592 17.057 1.00 91.75 348 PHE A O 1
ATOM 2809 N N . LEU A 1 349 ? -14.834 -9.036 16.251 1.00 92.62 349 LEU A N 1
ATOM 2810 C CA . LEU A 1 349 ? -15.311 -9.008 14.873 1.00 92.62 349 LEU A CA 1
ATOM 2811 C C . LEU A 1 349 ? -15.405 -10.423 14.297 1.00 92.62 349 LEU A C 1
ATOM 2813 O O . LEU A 1 349 ? -14.451 -11.186 14.390 1.00 92.62 349 LEU A O 1
ATOM 2817 N N . ASP A 1 350 ? -16.535 -10.766 13.680 1.00 90.62 350 ASP A N 1
ATOM 2818 C CA . ASP A 1 350 ? -16.687 -11.977 12.868 1.00 90.62 350 ASP A CA 1
ATOM 2819 C C . ASP A 1 350 ? -16.406 -11.668 11.399 1.00 90.62 350 ASP A C 1
ATOM 2821 O O . ASP A 1 350 ? -16.997 -10.758 10.816 1.00 90.62 350 ASP A O 1
ATOM 2825 N N . LEU A 1 351 ? -15.509 -12.441 10.790 1.00 89.94 351 LEU A N 1
ATOM 2826 C CA . LEU A 1 351 ? -15.113 -12.261 9.398 1.00 89.94 351 LEU A CA 1
ATOM 2827 C C . LEU A 1 351 ? -15.885 -13.240 8.498 1.00 89.94 351 LEU A C 1
ATOM 2829 O O . LEU A 1 351 ? -15.915 -14.436 8.800 1.00 89.94 351 LEU A O 1
ATOM 2833 N N . PRO A 1 352 ? -16.488 -12.777 7.387 1.00 87.69 352 PRO A N 1
ATOM 2834 C CA . PRO A 1 352 ? -16.993 -13.657 6.329 1.00 87.69 352 PRO A CA 1
ATOM 2835 C C . PRO A 1 352 ? -15.900 -14.600 5.812 1.00 87.69 352 PRO A C 1
ATOM 2837 O O . PRO A 1 352 ? -14.730 -14.244 5.842 1.00 87.69 352 PRO A O 1
ATOM 2840 N N . SER A 1 353 ? -16.238 -15.780 5.289 1.00 82.12 353 SER A N 1
ATOM 2841 C CA . SER A 1 353 ? -15.247 -16.765 4.800 1.00 82.12 353 SER A CA 1
ATOM 2842 C C . SER A 1 353 ? -14.323 -16.238 3.693 1.00 82.12 353 SER A C 1
ATOM 2844 O O . SER A 1 353 ? -13.228 -16.752 3.481 1.00 82.12 353 SER A O 1
ATOM 2846 N N . ASP A 1 354 ? -14.773 -15.208 2.995 1.00 80.44 354 ASP A N 1
ATOM 2847 C CA . ASP A 1 354 ? -14.274 -14.701 1.727 1.00 80.44 354 ASP A CA 1
ATOM 2848 C C . ASP A 1 354 ? -13.710 -13.263 1.874 1.00 80.44 354 ASP A C 1
ATOM 2850 O O . ASP A 1 354 ? -13.269 -12.635 0.914 1.00 80.44 354 ASP A O 1
ATOM 2854 N N . TRP A 1 355 ? -13.628 -12.759 3.114 1.00 81.00 355 TRP A N 1
ATOM 2855 C CA . TRP A 1 355 ? -13.296 -11.365 3.450 1.00 81.00 355 TRP A CA 1
ATOM 2856 C C . TRP A 1 355 ? -11.942 -10.864 2.918 1.00 81.00 355 TRP A C 1
ATOM 2858 O O . TRP A 1 355 ? -11.727 -9.657 2.755 1.00 81.00 355 TRP A O 1
ATOM 2868 N N . ARG A 1 356 ? -11.025 -11.806 2.677 1.00 74.19 356 ARG A N 1
ATOM 2869 C CA . ARG A 1 356 ? -9.636 -11.605 2.252 1.00 74.19 356 ARG A CA 1
ATOM 2870 C C . ARG A 1 356 ? -9.403 -11.790 0.765 1.00 74.19 356 ARG A C 1
ATOM 2872 O O . ARG A 1 356 ? -8.240 -11.683 0.364 1.00 74.19 356 ARG A O 1
ATOM 2879 N N . HIS A 1 357 ? -10.421 -12.151 -0.025 1.00 61.75 357 HIS A N 1
ATOM 2880 C CA . HIS A 1 357 ? -10.233 -12.324 -1.463 1.00 61.75 357 HIS A CA 1
ATOM 2881 C C . HIS A 1 357 ? -9.552 -11.076 -1.999 1.00 61.75 357 HIS A C 1
ATOM 2883 O O . HIS A 1 357 ? -10.169 -10.024 -1.942 1.00 61.75 357 HIS A O 1
ATOM 2889 N N . LEU A 1 358 ? -8.256 -11.246 -2.337 1.00 52.09 358 LEU A N 1
ATOM 2890 C CA . LEU A 1 358 ? -7.250 -10.370 -2.973 1.00 52.09 358 LEU A CA 1
ATOM 2891 C C . LEU A 1 358 ? -5.821 -10.588 -2.456 1.00 52.09 358 LEU A C 1
ATOM 2893 O O . LEU A 1 358 ? -4.883 -10.274 -3.180 1.00 52.09 358 LEU A O 1
ATOM 2897 N N . LEU A 1 359 ? -5.596 -11.183 -1.278 1.00 43.00 359 LEU A N 1
ATOM 2898 C CA . LEU A 1 359 ? -4.212 -11.431 -0.823 1.00 43.00 359 LEU A CA 1
ATOM 2899 C C . LEU A 1 359 ? -3.500 -12.589 -1.558 1.00 43.00 359 LEU A C 1
ATOM 2901 O O . LEU A 1 359 ? -2.316 -12.819 -1.328 1.00 43.00 359 LEU A O 1
ATOM 2905 N N . SER A 1 360 ? -4.179 -13.307 -2.462 1.00 32.31 360 SER A N 1
ATOM 2906 C CA . SER A 1 360 ? -3.599 -14.417 -3.244 1.00 32.31 360 SER A CA 1
ATOM 2907 C C . SER A 1 360 ? -2.852 -13.984 -4.509 1.00 32.31 360 SER A C 1
ATOM 2909 O O . SER A 1 360 ? -2.423 -14.839 -5.281 1.00 32.31 360 SER A O 1
ATOM 2911 N N . ARG A 1 361 ? -2.717 -12.684 -4.772 1.00 36.97 361 ARG A N 1
ATOM 2912 C CA . ARG A 1 361 ? -1.937 -12.182 -5.905 1.00 36.97 361 ARG A CA 1
ATOM 2913 C C . ARG A 1 361 ? -0.905 -11.205 -5.388 1.00 36.97 361 ARG A C 1
ATOM 2915 O O . ARG A 1 361 ? -1.263 -10.080 -5.081 1.00 36.97 361 ARG A O 1
ATOM 2922 N N . PHE A 1 362 ? 0.321 -11.694 -5.229 1.00 36.81 362 PHE A N 1
ATOM 2923 C CA . PHE A 1 362 ? 1.605 -11.051 -5.530 1.00 36.81 362 PHE A CA 1
ATOM 2924 C C . PHE A 1 362 ? 2.724 -11.975 -5.061 1.00 36.81 362 PHE A C 1
ATOM 2926 O O . PHE A 1 362 ? 2.806 -12.212 -3.833 1.00 36.81 362 PHE A O 1
#

pLDDT: mean 76.89, std 18.37, range [32.31, 95.94]